Protein AF-A0A151MB07-F1 (afdb_monomer)

Mean predicted aligned error: 8.77 Å

InterPro domains:
  IPR028730 Zinc finger FYVE domain-containing protein 26 [PTHR46591] (1-178)

Organism: Alligator mississippiensis (NCBI:txid8496)

Structure (mmCIF, N/CA/C/O backbone):
data_AF-A0A151MB07-F1
#
_entry.id   AF-A0A151MB07-F1
#
loop_
_atom_site.group_PDB
_atom_site.id
_atom_site.type_symbol
_atom_site.label_atom_id
_atom_site.label_alt_id
_atom_site.label_comp_id
_atom_site.label_asym_id
_atom_site.label_entity_id
_atom_site.label_seq_id
_atom_site.pdbx_PDB_ins_code
_atom_site.Cartn_x
_atom_site.Cartn_y
_atom_site.Cartn_z
_atom_site.occupancy
_atom_site.B_iso_or_equiv
_atom_site.auth_seq_id
_atom_site.auth_comp_id
_atom_site.auth_asym_id
_atom_site.auth_atom_id
_atom_site.pdbx_PDB_model_num
ATOM 1 N N . MET A 1 1 ? 16.381 3.567 -38.865 1.00 54.47 1 MET A N 1
ATOM 2 C CA . MET A 1 1 ? 17.793 3.162 -38.697 1.00 54.47 1 MET A CA 1
ATOM 3 C C . MET A 1 1 ? 18.210 3.570 -37.292 1.00 54.47 1 MET A C 1
ATOM 5 O O . MET A 1 1 ? 18.410 4.758 -37.073 1.00 54.47 1 MET A O 1
ATOM 9 N N . HIS A 1 2 ? 18.247 2.641 -36.332 1.00 56.00 2 HIS A N 1
ATOM 10 C CA . HIS A 1 2 ? 18.874 2.920 -35.035 1.00 56.00 2 HIS A CA 1
ATOM 11 C C . HIS A 1 2 ? 20.397 2.848 -35.213 1.00 56.00 2 HIS A C 1
ATOM 13 O O . HIS A 1 2 ? 20.863 1.975 -35.948 1.00 56.00 2 HIS A O 1
ATOM 19 N N . PRO A 1 3 ? 21.181 3.766 -34.622 1.00 60.84 3 PRO A N 1
ATOM 20 C CA . PRO A 1 3 ? 22.631 3.663 -34.674 1.00 60.84 3 PRO A CA 1
ATOM 21 C C . PRO A 1 3 ? 23.055 2.360 -33.987 1.00 60.84 3 PRO A C 1
ATOM 23 O O . PRO A 1 3 ? 22.650 2.086 -32.856 1.00 60.84 3 PRO A O 1
ATOM 26 N N . PHE A 1 4 ? 23.842 1.557 -34.703 1.00 63.41 4 PHE A N 1
ATOM 27 C CA . PHE A 1 4 ? 24.430 0.312 -34.211 1.00 63.41 4 PHE A CA 1
ATOM 28 C C . PHE A 1 4 ? 25.104 0.575 -32.850 1.00 63.41 4 PHE A C 1
ATOM 30 O O . PHE A 1 4 ? 25.866 1.535 -32.724 1.00 63.41 4 PHE A O 1
ATOM 37 N N . GLY A 1 5 ? 24.784 -0.220 -31.824 1.00 64.00 5 GLY A N 1
ATOM 38 C CA . GLY A 1 5 ? 25.295 -0.030 -30.455 1.00 64.00 5 GLY A CA 1
ATOM 39 C C . GLY A 1 5 ? 24.409 0.783 -29.495 1.00 64.00 5 GLY A C 1
ATOM 40 O O . GLY A 1 5 ? 24.820 1.009 -28.362 1.00 64.00 5 GLY A O 1
ATOM 41 N N . LYS A 1 6 ? 23.198 1.203 -29.900 1.00 65.69 6 LYS A N 1
ATOM 42 C CA . LYS A 1 6 ? 22.152 1.755 -28.999 1.00 65.69 6 LYS A CA 1
ATOM 43 C C . LYS A 1 6 ? 20.931 0.839 -28.835 1.00 65.69 6 LYS A C 1
ATOM 45 O O 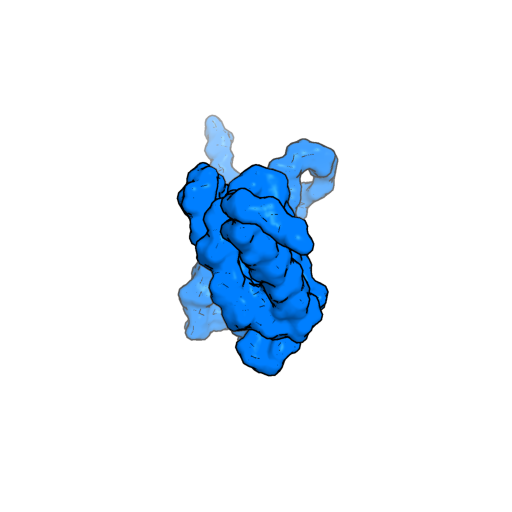. LYS A 1 6 ? 19.842 1.286 -28.478 1.00 65.69 6 LYS A O 1
ATOM 50 N N . GLU A 1 7 ? 21.087 -0.438 -29.158 1.00 76.44 7 GLU A N 1
ATOM 51 C CA . GLU A 1 7 ? 19.993 -1.414 -29.147 1.00 76.44 7 GLU A CA 1
ATOM 52 C C . GLU A 1 7 ? 19.480 -1.664 -27.726 1.00 76.44 7 GLU A C 1
ATOM 54 O O . GLU A 1 7 ? 18.269 -1.710 -27.519 1.00 76.44 7 GLU A O 1
ATOM 59 N N . ASP A 1 8 ? 20.379 -1.703 -26.741 1.00 74.31 8 ASP A N 1
ATOM 60 C CA . ASP A 1 8 ? 20.024 -1.896 -25.332 1.00 74.31 8 ASP A CA 1
ATOM 61 C C . ASP A 1 8 ? 19.200 -0.721 -24.791 1.00 74.31 8 ASP A C 1
ATOM 63 O O . ASP A 1 8 ? 18.155 -0.919 -24.173 1.00 74.31 8 ASP A O 1
ATOM 67 N N . THR A 1 9 ? 19.604 0.518 -25.093 1.00 78.94 9 THR A N 1
ATOM 68 C CA . THR A 1 9 ? 18.858 1.715 -24.672 1.00 78.94 9 THR A CA 1
ATOM 69 C C . THR A 1 9 ? 17.493 1.793 -25.348 1.00 78.94 9 THR A C 1
ATOM 71 O O . THR A 1 9 ? 16.497 2.057 -24.684 1.00 78.94 9 THR A O 1
ATOM 74 N N . ALA A 1 10 ? 17.419 1.488 -26.649 1.00 82.25 10 ALA A N 1
ATOM 75 C CA . ALA A 1 10 ? 16.146 1.451 -27.365 1.00 82.25 10 ALA A CA 1
ATOM 76 C C . ALA A 1 10 ? 15.227 0.340 -26.826 1.00 82.25 10 ALA A C 1
ATOM 78 O O . ALA A 1 10 ? 14.013 0.522 -26.749 1.00 82.25 10 ALA A O 1
ATOM 79 N N . SER A 1 11 ? 15.790 -0.801 -26.426 1.00 87.56 11 SER A N 1
ATOM 80 C CA . SER A 1 11 ? 15.037 -1.909 -25.831 1.00 87.56 11 SER A CA 1
ATOM 81 C C . SER A 1 11 ? 14.474 -1.539 -24.458 1.00 87.56 11 SER A C 1
ATOM 83 O O . SER A 1 11 ? 13.310 -1.829 -24.183 1.00 87.56 11 SER A O 1
ATOM 85 N N . LEU A 1 12 ? 15.256 -0.846 -23.622 1.00 90.44 12 LEU A N 1
ATOM 86 C CA . LEU A 1 12 ? 14.805 -0.347 -22.318 1.00 90.44 12 LEU A CA 1
ATOM 87 C C . LEU A 1 12 ? 13.714 0.724 -22.449 1.00 90.44 12 LEU A C 1
ATOM 89 O O . LEU A 1 12 ? 12.725 0.662 -21.723 1.00 90.44 12 LEU A O 1
ATOM 93 N N . GLU A 1 13 ? 13.821 1.637 -23.418 1.00 90.81 13 GLU A N 1
ATOM 94 C CA . GLU A 1 13 ? 12.766 2.618 -23.720 1.00 90.81 13 GLU A CA 1
ATOM 95 C C . GLU A 1 13 ? 11.443 1.938 -24.115 1.00 90.81 13 GLU A C 1
ATOM 97 O O . GLU A 1 13 ? 10.374 2.297 -23.612 1.00 90.81 13 GLU A O 1
ATOM 102 N N . HIS A 1 14 ? 11.497 0.916 -24.978 1.00 92.12 14 HIS A N 1
ATOM 103 C CA . HIS A 1 14 ? 10.309 0.139 -25.346 1.00 92.12 14 HIS A CA 1
ATOM 104 C C . HIS A 1 14 ? 9.737 -0.625 -24.150 1.00 92.12 14 HIS A C 1
ATOM 106 O O . HIS A 1 14 ? 8.518 -0.638 -23.956 1.00 92.12 14 HIS A O 1
ATOM 112 N N . LEU A 1 15 ? 10.600 -1.235 -23.332 1.00 95.56 15 LEU A N 1
ATOM 113 C CA . LEU A 1 15 ? 10.188 -1.929 -22.118 1.00 95.56 15 LEU A CA 1
ATOM 114 C C . LEU A 1 15 ? 9.520 -0.971 -21.128 1.00 95.56 15 LEU A C 1
ATOM 116 O O . LEU A 1 15 ? 8.522 -1.330 -20.511 1.00 95.56 15 LEU A O 1
ATOM 120 N N . PHE A 1 16 ? 10.023 0.255 -21.002 1.00 95.44 16 PHE A N 1
ATOM 121 C CA . PHE A 1 16 ? 9.421 1.277 -20.155 1.00 95.44 16 PHE A CA 1
ATOM 122 C C . PHE A 1 16 ? 8.043 1.700 -20.664 1.00 95.44 16 PHE A C 1
ATOM 124 O O . PHE A 1 16 ? 7.091 1.786 -19.883 1.00 95.44 16 PHE A O 1
ATOM 131 N N . GLY A 1 17 ? 7.904 1.898 -21.977 1.00 95.81 17 GLY A N 1
ATOM 132 C CA . GLY A 1 17 ? 6.606 2.141 -22.605 1.00 95.81 17 GLY A CA 1
ATOM 133 C C . GLY A 1 17 ? 5.615 1.007 -22.325 1.00 95.81 17 GLY A C 1
ATOM 134 O O . GLY A 1 17 ? 4.479 1.260 -21.919 1.00 95.81 17 GLY A O 1
ATOM 135 N N . PHE A 1 18 ? 6.064 -0.244 -22.455 1.00 97.00 18 PHE A N 1
ATOM 136 C CA . PHE A 1 18 ? 5.265 -1.428 -22.141 1.00 97.00 18 PHE A CA 1
ATOM 137 C C . PHE A 1 18 ? 4.904 -1.522 -20.650 1.00 97.00 18 PHE A C 1
ATOM 139 O O . PHE A 1 18 ? 3.758 -1.812 -20.314 1.00 97.00 18 PHE A O 1
ATOM 146 N N . PHE A 1 19 ? 5.836 -1.207 -19.751 1.00 97.06 19 PHE A N 1
ATOM 147 C CA . PHE A 1 19 ? 5.587 -1.124 -18.312 1.00 97.06 19 PHE A CA 1
ATOM 148 C C . PHE A 1 19 ? 4.486 -0.105 -17.990 1.00 97.06 19 PHE A C 1
ATOM 150 O O . PHE A 1 19 ? 3.529 -0.432 -17.288 1.00 97.06 19 PHE A O 1
ATOM 157 N N . CYS A 1 20 ? 4.563 1.100 -18.561 1.00 96.00 20 CYS A N 1
ATOM 158 C CA . CYS A 1 20 ? 3.553 2.142 -18.367 1.00 96.00 20 CYS A CA 1
ATOM 159 C C . CYS A 1 20 ? 2.178 1.725 -18.912 1.00 96.00 20 CYS A C 1
ATOM 161 O O . CYS A 1 20 ? 1.147 2.024 -18.308 1.00 96.00 20 CYS A O 1
ATOM 163 N N . GLU A 1 21 ? 2.153 1.029 -20.050 1.00 96.75 21 GLU A N 1
ATOM 164 C CA . GLU A 1 21 ? 0.941 0.444 -20.628 1.00 96.75 21 GLU A CA 1
ATOM 165 C C . GLU A 1 21 ? 0.312 -0.583 -19.673 1.00 96.75 21 GLU A C 1
ATOM 167 O O . GLU A 1 21 ? -0.885 -0.494 -19.390 1.00 96.75 21 GLU A O 1
ATOM 172 N N . CYS A 1 22 ? 1.118 -1.499 -19.124 1.00 95.38 22 CYS A N 1
ATOM 173 C CA . CYS A 1 22 ? 0.670 -2.507 -18.160 1.00 95.38 22 CYS A CA 1
ATOM 174 C C . CYS A 1 22 ? 0.102 -1.857 -16.893 1.00 95.38 22 CYS A C 1
ATOM 176 O O . CYS A 1 22 ? -1.003 -2.194 -16.471 1.00 95.38 22 CYS A O 1
ATOM 178 N N . VAL A 1 23 ? 0.801 -0.864 -16.330 1.00 94.06 23 VAL A N 1
ATOM 179 C CA . VAL A 1 23 ? 0.333 -0.097 -15.162 1.00 94.06 23 VAL A CA 1
ATOM 180 C C . VAL A 1 23 ? -1.011 0.580 -15.444 1.00 94.06 23 VAL A C 1
ATOM 182 O O . VAL A 1 23 ? -1.935 0.498 -14.637 1.00 94.06 23 VAL A O 1
ATOM 185 N N . ARG A 1 24 ? -1.167 1.209 -16.616 1.00 92.44 24 ARG A N 1
ATOM 186 C CA . ARG A 1 24 ? -2.415 1.888 -17.005 1.00 92.44 24 ARG A CA 1
ATOM 187 C C . ARG A 1 24 ? -3.581 0.916 -17.188 1.00 92.44 24 ARG A C 1
ATOM 189 O O . ARG A 1 24 ? -4.731 1.272 -16.919 1.00 92.44 24 ARG A O 1
ATOM 196 N N . ARG A 1 25 ? -3.304 -0.292 -17.681 1.00 92.38 25 ARG A N 1
ATOM 197 C CA . ARG A 1 25 ? -4.303 -1.351 -17.890 1.00 92.38 25 ARG A CA 1
ATOM 198 C C . ARG A 1 25 ? -4.650 -2.097 -16.602 1.00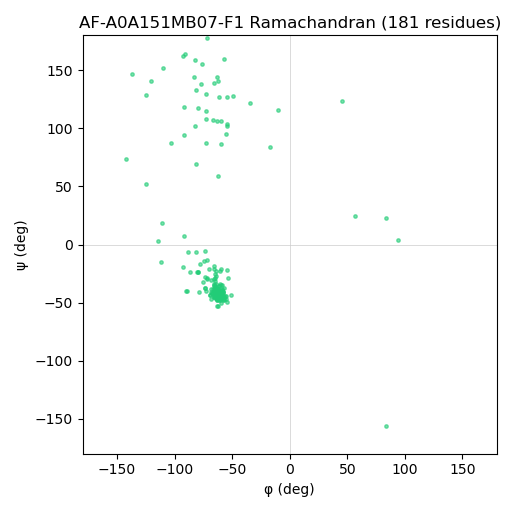 92.38 25 ARG A C 1
ATOM 200 O O . ARG A 1 25 ? -5.771 -2.587 -16.494 1.00 92.38 25 ARG A O 1
ATOM 207 N N . GLY A 1 26 ? -3.753 -2.084 -15.619 1.00 91.88 26 GLY A N 1
ATOM 208 C CA . GLY A 1 26 ? -3.855 -2.883 -14.401 1.00 91.88 26 GLY A CA 1
ATOM 209 C C . GLY A 1 26 ? -3.329 -4.310 -14.574 1.00 91.88 26 GLY A C 1
ATOM 210 O O . GLY A 1 26 ? -3.723 -5.200 -13.825 1.00 91.88 26 GLY A O 1
ATOM 211 N N . ASP A 1 27 ? -2.450 -4.531 -15.555 1.00 93.38 27 ASP A N 1
ATOM 212 C CA . ASP A 1 27 ? -1.777 -5.809 -15.799 1.00 93.38 27 ASP A CA 1
ATOM 213 C C . ASP A 1 27 ? -0.572 -5.934 -14.847 1.00 93.38 27 ASP A C 1
ATOM 215 O O . ASP A 1 27 ? 0.591 -5.801 -15.241 1.00 93.38 27 ASP A O 1
ATOM 219 N N . TRP A 1 28 ? -0.857 -6.100 -13.553 1.00 93.62 28 TRP A N 1
ATOM 220 C CA . TRP A 1 28 ? 0.124 -5.930 -12.477 1.00 93.62 28 TRP A CA 1
ATOM 221 C C . TRP A 1 28 ? 1.268 -6.947 -12.519 1.00 93.62 28 TRP A C 1
ATOM 223 O O . TRP A 1 28 ? 2.417 -6.574 -12.283 1.00 93.62 28 TRP A O 1
ATOM 233 N N . GLU A 1 29 ? 0.996 -8.201 -12.882 1.00 93.62 29 GLU A N 1
ATOM 234 C CA . GLU A 1 29 ? 2.028 -9.232 -13.015 1.00 93.62 29 GLU A CA 1
ATOM 235 C C . GLU A 1 29 ? 2.996 -8.923 -14.168 1.00 93.62 29 GLU A C 1
ATOM 237 O O . GLU A 1 29 ? 4.210 -9.089 -14.023 1.00 93.62 29 GLU A O 1
ATOM 242 N N . LEU A 1 30 ? 2.478 -8.420 -15.297 1.00 94.88 30 LEU A N 1
ATOM 243 C CA . LEU A 1 30 ? 3.297 -8.011 -16.442 1.00 94.88 30 LEU A CA 1
ATOM 244 C C . LEU A 1 30 ? 4.116 -6.762 -16.117 1.00 94.88 30 LEU A C 1
ATOM 246 O O . LEU A 1 30 ? 5.314 -6.725 -16.400 1.00 94.88 30 LEU A O 1
ATOM 250 N N . ALA A 1 31 ? 3.501 -5.772 -15.464 1.00 95.94 31 ALA A N 1
ATOM 251 C CA . ALA A 1 31 ? 4.205 -4.582 -15.001 1.00 95.94 31 ALA A CA 1
ATOM 252 C C . ALA A 1 31 ? 5.369 -4.963 -14.071 1.00 95.94 31 ALA A C 1
ATOM 254 O O . ALA A 1 31 ? 6.497 -4.513 -14.270 1.00 95.94 31 ALA A O 1
ATOM 255 N N . GLN A 1 32 ? 5.132 -5.850 -13.100 1.00 95.25 32 GLN A N 1
ATOM 256 C CA . GLN A 1 32 ? 6.165 -6.305 -12.170 1.00 95.25 32 GLN A CA 1
ATOM 257 C C . GLN A 1 32 ? 7.309 -7.044 -12.885 1.00 95.25 32 GLN A C 1
ATOM 259 O O . GLN A 1 32 ? 8.472 -6.855 -12.526 1.00 95.25 32 GLN A O 1
ATOM 264 N N . ALA A 1 33 ? 7.009 -7.852 -13.907 1.00 95.88 33 ALA A N 1
ATOM 265 C CA . ALA A 1 33 ? 8.019 -8.586 -14.674 1.00 95.88 33 ALA A CA 1
ATOM 266 C C . ALA A 1 33 ? 8.991 -7.669 -15.443 1.00 95.88 33 ALA A C 1
ATOM 268 O O . ALA A 1 33 ? 10.117 -8.077 -15.730 1.00 95.88 33 ALA A O 1
ATOM 269 N N . CYS A 1 34 ? 8.589 -6.429 -15.738 1.00 95.25 34 CYS A N 1
ATOM 270 C CA . CYS A 1 34 ? 9.437 -5.449 -16.418 1.00 95.25 34 CYS A CA 1
ATOM 271 C C . CYS A 1 34 ? 10.510 -4.852 -15.491 1.00 95.25 34 CYS A C 1
ATOM 273 O O . CYS A 1 34 ? 11.612 -4.530 -15.938 1.00 95.25 34 CYS A O 1
ATOM 275 N N . VAL A 1 35 ? 10.210 -4.717 -14.194 1.00 94.38 35 VAL A N 1
ATOM 276 C CA . VAL A 1 35 ? 11.027 -3.951 -13.235 1.00 94.38 35 VAL A CA 1
ATOM 277 C C . VAL A 1 35 ? 12.485 -4.430 -13.130 1.00 94.38 35 VAL A C 1
ATOM 279 O O . VAL A 1 35 ? 13.371 -3.577 -13.148 1.00 94.38 35 VAL A O 1
ATOM 282 N N . PRO A 1 36 ? 12.801 -5.743 -13.070 1.00 91.62 36 PRO A N 1
ATOM 283 C CA . PRO A 1 36 ? 14.192 -6.195 -12.972 1.00 91.62 36 PRO A CA 1
ATOM 284 C C . PRO A 1 36 ? 15.069 -5.773 -14.157 1.00 91.62 36 PRO A C 1
ATOM 286 O O . PRO A 1 36 ? 16.254 -5.508 -13.978 1.00 91.62 36 PRO A O 1
ATOM 289 N N . GLN A 1 37 ? 14.497 -5.713 -15.363 1.00 90.88 37 GLN A N 1
ATOM 290 C CA . GLN A 1 37 ? 15.212 -5.276 -16.563 1.00 90.88 37 GLN A CA 1
ATOM 291 C C . GLN A 1 37 ? 15.320 -3.749 -16.615 1.00 90.88 37 GLN A C 1
ATOM 293 O O . GLN A 1 37 ? 16.396 -3.230 -16.894 1.00 90.88 37 GLN A O 1
ATOM 298 N N . LEU A 1 38 ? 14.255 -3.027 -16.243 1.00 92.50 38 LEU A N 1
ATOM 299 C CA . LEU A 1 38 ? 14.277 -1.562 -16.138 1.00 92.50 38 LEU A CA 1
ATOM 300 C C . LEU A 1 38 ? 15.295 -1.045 -15.119 1.00 92.50 38 LEU A C 1
ATOM 302 O O . LEU A 1 38 ? 15.763 0.079 -15.244 1.00 92.50 38 LEU A O 1
ATOM 306 N N . HIS A 1 39 ? 15.687 -1.865 -14.146 1.00 87.19 39 HIS A N 1
ATOM 307 C CA . HIS A 1 39 ? 16.723 -1.502 -13.186 1.00 87.19 39 HIS A CA 1
ATOM 308 C C . HIS A 1 39 ? 18.118 -1.334 -13.814 1.00 87.19 39 HIS A C 1
ATOM 310 O O . HIS A 1 39 ? 18.989 -0.685 -13.245 1.00 87.19 39 HIS A O 1
ATOM 316 N N . GLN A 1 40 ? 18.353 -1.922 -14.990 1.00 86.38 40 GLN A N 1
ATOM 317 C CA . GLN A 1 40 ? 19.612 -1.752 -15.723 1.00 86.38 40 GLN A CA 1
ATOM 318 C C . GLN A 1 40 ? 19.711 -0.370 -16.377 1.00 86.38 40 GLN A C 1
ATOM 320 O O . GLN A 1 40 ? 20.790 0.033 -16.816 1.00 86.38 40 GLN A O 1
ATOM 325 N N . TRP A 1 41 ? 18.591 0.349 -16.451 1.00 86.12 41 TRP A N 1
ATOM 326 C CA . TRP A 1 41 ? 18.531 1.686 -17.006 1.00 86.12 41 TRP A CA 1
ATOM 327 C C . TRP A 1 41 ? 19.196 2.670 -16.040 1.00 86.12 41 TRP A C 1
ATOM 329 O O . TRP A 1 41 ? 18.918 2.661 -14.845 1.00 86.12 41 TRP A O 1
ATOM 339 N N . GLN A 1 42 ? 20.120 3.488 -16.542 1.00 76.88 42 GLN A N 1
ATOM 340 C CA . GLN A 1 42 ? 20.895 4.433 -15.734 1.00 76.88 42 GLN A CA 1
ATOM 341 C C . GLN A 1 42 ? 20.487 5.875 -16.041 1.00 76.88 42 GLN A C 1
ATOM 343 O O . GLN A 1 42 ? 20.104 6.186 -17.167 1.00 76.88 42 GLN A O 1
ATOM 348 N N . GLY A 1 43 ? 20.645 6.762 -15.055 1.00 75.94 43 GLY A N 1
ATOM 349 C CA . GLY A 1 43 ? 20.359 8.195 -15.186 1.00 75.94 43 GLY A CA 1
ATOM 350 C C . GLY A 1 43 ? 18.883 8.545 -14.978 1.00 75.94 43 GLY A C 1
ATOM 351 O O . GLY A 1 43 ? 18.154 7.795 -14.329 1.00 75.94 43 GLY A O 1
ATOM 352 N N . ASP A 1 44 ? 18.459 9.678 -15.539 1.00 75.75 44 ASP A N 1
ATOM 353 C CA . ASP A 1 44 ? 17.135 10.298 -15.343 1.00 75.75 44 ASP A CA 1
ATOM 354 C C . ASP A 1 44 ? 15.955 9.351 -15.625 1.00 75.75 44 ASP A C 1
ATOM 356 O O . ASP A 1 44 ? 14.884 9.461 -15.031 1.00 75.75 44 ASP A O 1
ATOM 360 N N . ASP A 1 45 ? 16.129 8.376 -16.516 1.00 79.38 45 ASP A N 1
ATOM 361 C CA . ASP A 1 45 ? 15.072 7.422 -16.846 1.00 79.38 45 ASP A CA 1
ATOM 362 C C . ASP A 1 45 ? 14.821 6.384 -15.737 1.00 79.38 45 ASP A C 1
ATOM 364 O O . ASP A 1 45 ? 13.687 5.936 -15.548 1.00 79.38 45 ASP A O 1
ATOM 368 N N . SER A 1 46 ? 15.843 6.062 -14.934 1.00 85.38 46 SER A N 1
ATOM 369 C CA . SER A 1 46 ? 15.681 5.258 -13.716 1.00 85.38 46 SER A CA 1
ATOM 370 C C . SER A 1 46 ? 14.841 5.995 -12.672 1.00 85.38 46 SER A C 1
ATOM 372 O O . SER A 1 46 ? 14.098 5.362 -11.919 1.00 85.38 46 SER A O 1
ATOM 374 N N . GLU A 1 47 ? 14.954 7.322 -12.606 1.00 89.12 47 GLU A N 1
ATOM 375 C CA . GLU A 1 47 ? 14.190 8.135 -11.656 1.00 89.12 47 GLU A CA 1
ATOM 376 C C . GLU A 1 47 ? 12.702 8.126 -12.006 1.00 89.12 47 GLU A C 1
ATOM 378 O O . GLU A 1 47 ? 11.874 7.952 -11.120 1.00 89.12 47 GLU A O 1
ATOM 383 N N . LYS A 1 48 ? 12.349 8.156 -13.297 1.00 92.12 48 LYS A N 1
ATOM 384 C CA . LYS A 1 48 ? 10.950 8.034 -13.748 1.00 92.12 48 LYS A CA 1
ATOM 385 C C . LYS A 1 48 ? 10.302 6.722 -13.306 1.00 92.12 48 LYS A C 1
ATOM 387 O O . LYS A 1 48 ? 9.132 6.701 -12.927 1.00 92.12 48 LYS A O 1
ATOM 392 N N . VAL A 1 49 ? 11.040 5.610 -13.361 1.00 93.94 49 VAL A N 1
ATOM 393 C CA . VAL A 1 49 ? 10.535 4.315 -12.875 1.00 93.94 49 VAL A CA 1
ATOM 394 C C . VAL A 1 49 ? 10.334 4.369 -11.361 1.00 93.94 49 VAL A C 1
ATOM 396 O O . VAL A 1 49 ? 9.282 3.957 -10.877 1.00 93.94 49 VAL A O 1
ATOM 399 N N . GLU A 1 50 ? 11.299 4.920 -10.622 1.00 94.25 50 GLU A N 1
ATOM 400 C CA . GLU A 1 50 ? 1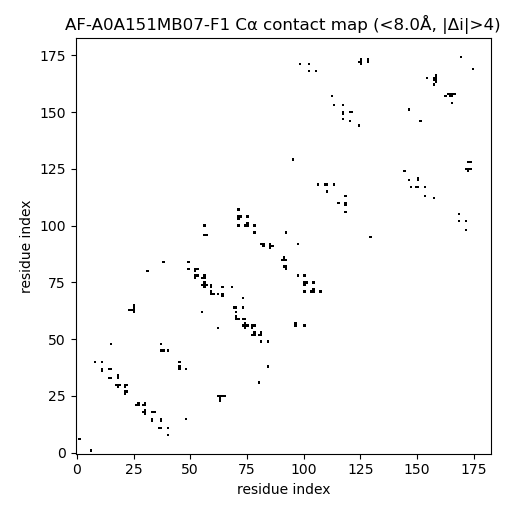1.209 5.117 -9.170 1.00 94.25 50 GLU A CA 1
ATOM 401 C C . GLU A 1 50 ? 9.993 5.981 -8.784 1.00 94.25 50 GLU A C 1
ATOM 403 O O . GLU A 1 50 ? 9.228 5.598 -7.898 1.00 94.25 50 GLU A O 1
ATOM 408 N N . GLU A 1 51 ? 9.745 7.085 -9.491 1.00 94.44 51 GLU A N 1
ATOM 409 C CA . GLU A 1 51 ? 8.583 7.963 -9.296 1.00 94.44 51 GLU A CA 1
ATOM 410 C C . GLU A 1 51 ? 7.256 7.231 -9.511 1.00 94.44 51 GLU A C 1
ATOM 412 O O . GLU A 1 51 ? 6.335 7.365 -8.701 1.00 94.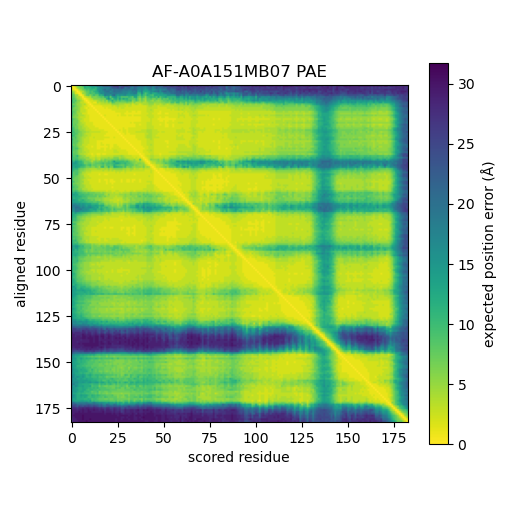44 51 GLU A O 1
ATOM 417 N N . ILE A 1 52 ? 7.158 6.414 -10.565 1.00 95.56 52 ILE A N 1
ATOM 418 C CA . ILE A 1 52 ? 5.969 5.590 -10.808 1.00 95.56 52 ILE A CA 1
ATOM 419 C C . ILE A 1 52 ? 5.781 4.592 -9.663 1.00 95.56 52 ILE A C 1
ATOM 421 O O . ILE A 1 52 ? 4.675 4.477 -9.141 1.00 95.56 52 ILE A O 1
ATOM 425 N N . LEU A 1 53 ? 6.842 3.901 -9.230 1.00 95.69 53 LEU A N 1
ATOM 426 C CA . LEU A 1 53 ? 6.769 2.969 -8.099 1.00 95.69 53 LEU A CA 1
ATOM 427 C C . LEU A 1 53 ? 6.287 3.669 -6.820 1.00 95.69 53 LEU A C 1
ATOM 429 O O . LEU A 1 53 ? 5.453 3.117 -6.105 1.00 95.69 53 LEU A O 1
ATOM 433 N N . HIS A 1 54 ? 6.748 4.893 -6.558 1.00 95.94 54 HIS A N 1
ATOM 434 C CA . HIS A 1 54 ? 6.249 5.709 -5.452 1.00 95.94 54 HIS A CA 1
ATOM 435 C C . HIS A 1 54 ? 4.766 6.065 -5.609 1.00 95.94 54 HIS A C 1
ATOM 437 O O . HIS A 1 54 ? 4.000 5.887 -4.662 1.00 95.94 54 HIS A O 1
ATOM 443 N N . ALA A 1 55 ? 4.341 6.517 -6.791 1.00 95.31 55 ALA A N 1
ATOM 444 C CA . ALA A 1 55 ? 2.951 6.886 -7.062 1.00 95.31 55 ALA A CA 1
ATOM 445 C C . ALA A 1 55 ? 1.977 5.705 -6.887 1.00 95.31 55 ALA A C 1
ATOM 447 O O . ALA A 1 55 ? 0.866 5.881 -6.385 1.00 95.31 55 ALA A O 1
ATOM 448 N N . LEU A 1 56 ? 2.406 4.489 -7.242 1.00 95.19 56 LEU A N 1
ATOM 449 C CA . LEU A 1 56 ? 1.625 3.264 -7.036 1.00 95.19 56 LEU A CA 1
ATOM 450 C C . LEU A 1 56 ? 1.379 2.960 -5.548 1.00 95.19 56 LEU A C 1
ATOM 452 O O . LEU A 1 56 ? 0.380 2.328 -5.212 1.00 95.19 56 LEU A O 1
ATOM 456 N N . ILE A 1 57 ? 2.263 3.412 -4.656 1.00 96.06 57 ILE A N 1
ATOM 457 C CA . ILE A 1 57 ? 2.141 3.196 -3.208 1.00 96.06 57 ILE A CA 1
ATOM 458 C C . ILE A 1 57 ? 1.346 4.329 -2.552 1.00 96.06 57 ILE A C 1
ATOM 460 O O . ILE A 1 57 ? 0.532 4.066 -1.674 1.00 96.06 57 ILE A O 1
ATOM 464 N N . THR A 1 58 ? 1.555 5.582 -2.970 1.00 93.38 58 THR A N 1
ATOM 465 C CA . THR A 1 58 ? 0.920 6.757 -2.344 1.00 93.38 58 THR A CA 1
ATOM 466 C C . THR A 1 58 ? -0.521 6.987 -2.796 1.00 93.38 58 THR A C 1
ATOM 468 O O . THR A 1 58 ? -1.290 7.627 -2.084 1.00 93.38 58 THR A O 1
ATOM 471 N N . CYS A 1 59 ? -0.911 6.485 -3.971 1.00 88.81 59 CYS A N 1
ATOM 472 C CA . CYS A 1 59 ? -2.241 6.698 -4.547 1.00 88.81 59 CYS A CA 1
ATOM 473 C C . CYS A 1 59 ? -2.972 5.385 -4.898 1.00 88.81 59 CYS A C 1
ATOM 475 O O . CYS A 1 59 ? -3.483 5.250 -6.015 1.00 88.81 59 CYS A O 1
ATOM 477 N N . PRO A 1 60 ? -3.096 4.410 -3.976 1.00 86.44 60 PRO A N 1
ATOM 478 C CA . PRO A 1 60 ? -3.611 3.085 -4.313 1.00 86.44 60 PRO A CA 1
ATOM 479 C C . PRO A 1 60 ? -5.082 3.092 -4.739 1.00 86.44 60 PRO A C 1
ATOM 481 O O . PRO A 1 60 ? -5.496 2.291 -5.574 1.00 86.44 60 PRO A O 1
ATOM 484 N N . SER A 1 61 ? -5.877 4.031 -4.221 1.00 84.81 61 SER A N 1
ATOM 485 C CA . SER A 1 61 ? -7.291 4.202 -4.581 1.00 84.81 61 SER A CA 1
ATOM 486 C C . SER A 1 61 ? -7.512 4.627 -6.036 1.00 84.81 61 SER A C 1
ATOM 488 O O . SER A 1 61 ? -8.613 4.465 -6.556 1.00 84.81 61 SER A O 1
ATOM 490 N N . GLN A 1 62 ? -6.480 5.148 -6.706 1.00 86.38 62 GLN A N 1
ATOM 491 C CA . GLN A 1 62 ? -6.537 5.545 -8.115 1.00 86.38 62 GLN A CA 1
ATOM 492 C C . GLN A 1 62 ? -6.194 4.385 -9.063 1.00 86.38 62 GLN A C 1
ATOM 494 O O . GLN A 1 62 ? -6.316 4.520 -10.283 1.00 86.38 62 GLN A O 1
ATOM 499 N N . LEU A 1 63 ? -5.765 3.239 -8.525 1.00 86.38 63 LEU A N 1
ATOM 500 C CA . LEU A 1 63 ? -5.318 2.096 -9.312 1.00 86.38 63 LEU A CA 1
ATOM 501 C C . LEU A 1 63 ? -6.488 1.231 -9.775 1.00 86.38 63 LEU A C 1
ATOM 503 O O . LEU A 1 63 ? -7.452 0.981 -9.048 1.00 86.38 63 LEU A O 1
ATOM 507 N N . ARG A 1 64 ? -6.361 0.689 -10.990 1.00 86.25 64 ARG A N 1
ATOM 508 C CA . ARG A 1 64 ? -7.297 -0.303 -11.530 1.00 86.25 64 ARG A CA 1
ATOM 509 C C . ARG A 1 64 ? -7.100 -1.649 -10.843 1.00 86.25 64 ARG A C 1
ATOM 511 O O . ARG A 1 64 ? -6.355 -2.513 -11.298 1.00 86.25 64 ARG A O 1
ATOM 518 N N . CYS A 1 65 ? -7.782 -1.821 -9.725 1.00 81.06 65 CYS A N 1
ATOM 519 C CA . CYS A 1 65 ? -7.750 -3.057 -8.967 1.00 81.06 65 CYS A CA 1
ATOM 520 C C . CYS A 1 65 ? -8.686 -4.091 -9.611 1.00 81.06 65 CYS A C 1
ATOM 522 O O . CYS A 1 65 ? -9.892 -3.873 -9.734 1.00 81.06 65 CYS A O 1
ATOM 524 N N . GLY A 1 66 ? -8.120 -5.211 -10.069 1.00 76.69 66 GLY A N 1
ATOM 525 C CA . GLY A 1 66 ? -8.901 -6.365 -10.510 1.00 76.69 66 GLY A CA 1
ATOM 526 C C . GLY A 1 66 ? -9.552 -7.089 -9.326 1.00 76.69 66 GLY A C 1
ATOM 527 O O . GLY A 1 66 ? -9.304 -6.770 -8.170 1.00 76.69 66 GLY A O 1
ATOM 528 N N . LYS A 1 67 ? -10.339 -8.138 -9.592 1.00 75.69 67 LYS A N 1
ATOM 529 C CA . LYS A 1 67 ? -11.027 -8.913 -8.534 1.00 75.69 67 LYS A CA 1
ATOM 530 C C . LYS A 1 67 ? -10.084 -9.557 -7.504 1.00 75.69 67 LYS A C 1
ATOM 532 O O . LYS A 1 67 ? -10.525 -9.896 -6.411 1.00 75.69 67 LYS A O 1
ATOM 537 N N . ASN A 1 68 ? -8.814 -9.746 -7.863 1.00 77.25 68 ASN A N 1
ATOM 538 C CA . ASN A 1 68 ? -7.835 -10.485 -7.063 1.00 77.25 68 ASN A CA 1
ATOM 539 C C . ASN A 1 68 ? -7.024 -9.592 -6.113 1.00 77.25 68 ASN A C 1
ATOM 541 O O . ASN A 1 68 ? -6.444 -10.096 -5.151 1.00 77.25 68 ASN A O 1
ATOM 545 N N . TYR A 1 69 ? -6.989 -8.282 -6.365 1.00 81.44 69 TYR A N 1
ATOM 546 C CA . TYR A 1 69 ? -6.164 -7.336 -5.622 1.00 81.44 69 TYR A CA 1
ATOM 547 C C . TYR A 1 69 ? -7.038 -6.225 -5.072 1.00 81.44 69 TYR A C 1
ATOM 549 O O . TYR A 1 69 ? -7.792 -5.602 -5.809 1.00 81.44 69 TYR A O 1
ATOM 557 N N . SER A 1 70 ? -6.923 -5.966 -3.778 1.00 89.88 70 SER A N 1
ATOM 558 C CA . SER A 1 70 ? -7.414 -4.722 -3.211 1.00 89.88 70 SER A CA 1
ATOM 559 C C . SER A 1 70 ? -6.376 -3.609 -3.410 1.00 89.88 70 SER A C 1
ATOM 561 O O . SER A 1 70 ? -5.186 -3.910 -3.581 1.00 89.88 70 SER A O 1
ATOM 563 N N . PRO A 1 71 ? -6.786 -2.329 -3.351 1.00 91.56 71 PRO A N 1
ATOM 564 C CA . PRO A 1 71 ? -5.865 -1.199 -3.421 1.00 91.56 71 PRO A CA 1
ATOM 565 C C . PRO A 1 71 ? -4.695 -1.312 -2.437 1.00 91.56 71 PRO A C 1
ATOM 567 O O . PRO A 1 71 ? -3.549 -1.101 -2.829 1.00 91.56 71 PRO A O 1
ATOM 570 N N . GLN A 1 72 ? -4.954 -1.712 -1.187 1.00 92.62 72 GLN A N 1
ATOM 571 C CA . GLN A 1 72 ? -3.911 -1.763 -0.157 1.00 92.62 72 GLN A CA 1
ATOM 572 C C . GLN A 1 72 ? -2.949 -2.932 -0.351 1.00 92.62 72 GLN A C 1
ATOM 574 O O . GLN A 1 72 ? -1.739 -2.776 -0.192 1.00 92.62 72 GLN A O 1
ATOM 579 N N . ARG A 1 73 ? -3.445 -4.094 -0.790 1.00 92.69 73 ARG A N 1
ATOM 580 C CA . ARG A 1 73 ? -2.572 -5.220 -1.162 1.00 92.69 73 ARG A CA 1
ATOM 581 C C . ARG A 1 73 ? -1.675 -4.878 -2.339 1.00 92.69 73 ARG A C 1
ATOM 583 O O . ARG A 1 73 ? -0.525 -5.310 -2.374 1.00 92.69 73 ARG A O 1
ATOM 590 N N . LEU A 1 74 ? -2.196 -4.117 -3.297 1.00 94.00 74 LEU A N 1
ATOM 591 C CA . LEU A 1 74 ? -1.423 -3.666 -4.442 1.00 94.00 74 LEU A CA 1
ATOM 592 C C . LEU A 1 74 ? -0.361 -2.639 -4.023 1.00 94.00 74 LEU A C 1
ATOM 594 O O . LEU A 1 74 ? 0.795 -2.789 -4.413 1.00 94.00 74 LEU A O 1
ATOM 598 N N . ALA A 1 75 ? -0.711 -1.674 -3.165 1.00 95.38 75 ALA A N 1
ATOM 599 C CA . ALA A 1 75 ? 0.243 -0.735 -2.565 1.00 95.38 75 ALA A CA 1
ATOM 600 C C . ALA A 1 75 ? 1.381 -1.475 -1.851 1.00 95.38 75 ALA A C 1
ATOM 602 O O . ALA A 1 75 ? 2.558 -1.195 -2.072 1.00 95.38 75 ALA A O 1
ATOM 603 N N . TRP A 1 76 ? 1.033 -2.482 -1.045 1.00 95.44 76 TRP A N 1
ATOM 604 C CA . TRP A 1 76 ? 1.995 -3.324 -0.343 1.00 95.44 76 TRP A CA 1
ATOM 605 C C . TRP A 1 76 ? 2.911 -4.093 -1.299 1.00 95.44 76 TRP A C 1
ATOM 607 O O . TRP A 1 76 ? 4.129 -4.106 -1.116 1.00 95.44 76 TRP A O 1
ATOM 617 N N . LEU A 1 77 ? 2.356 -4.703 -2.350 1.00 94.94 77 LEU A N 1
ATOM 618 C CA . LEU A 1 77 ? 3.148 -5.383 -3.374 1.00 94.94 77 LEU A CA 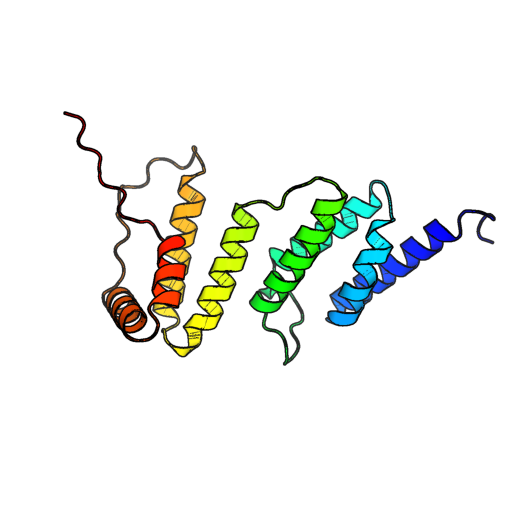1
ATOM 619 C C . LEU A 1 77 ? 4.160 -4.422 -4.016 1.00 94.94 77 LEU A C 1
ATOM 621 O O . LEU A 1 77 ? 5.348 -4.745 -4.094 1.00 94.94 77 LEU A O 1
ATOM 625 N N . TRP A 1 78 ? 3.722 -3.225 -4.407 1.00 96.44 78 TRP A N 1
ATOM 626 C CA . TRP A 1 78 ? 4.603 -2.217 -4.995 1.00 96.44 78 TRP A CA 1
ATOM 627 C C . TRP A 1 78 ? 5.620 -1.653 -4.002 1.00 96.44 78 TRP A C 1
ATOM 629 O O . TRP A 1 78 ? 6.755 -1.397 -4.397 1.00 96.44 78 TRP A O 1
ATOM 639 N N . LEU A 1 79 ? 5.297 -1.576 -2.709 1.00 96.88 79 LEU A N 1
ATOM 640 C CA . LEU A 1 79 ? 6.264 -1.251 -1.661 1.00 96.88 79 LEU A CA 1
ATOM 641 C C . LEU A 1 79 ? 7.390 -2.290 -1.591 1.00 96.88 79 LEU A C 1
ATOM 643 O O . LEU A 1 79 ? 8.559 -1.925 -1.474 1.00 96.88 79 LEU A O 1
ATOM 647 N N . LEU A 1 80 ? 7.073 -3.585 -1.698 1.00 95.62 80 LEU A N 1
ATOM 648 C CA . LEU A 1 80 ? 8.090 -4.643 -1.737 1.00 95.62 80 LEU A CA 1
ATOM 649 C C . LEU A 1 80 ? 8.965 -4.549 -2.994 1.00 95.62 80 LEU A C 1
ATOM 651 O O . LEU A 1 80 ? 10.175 -4.783 -2.922 1.00 95.62 80 LEU A O 1
ATOM 655 N N . VAL A 1 81 ? 8.369 -4.198 -4.135 1.00 96.00 81 VAL A N 1
ATOM 656 C CA . VAL A 1 81 ? 9.100 -3.953 -5.386 1.00 96.00 81 VAL A CA 1
ATOM 657 C C . VAL A 1 81 ? 10.024 -2.740 -5.242 1.00 96.00 81 VAL A C 1
ATOM 659 O O . VAL A 1 81 ? 11.208 -2.848 -5.558 1.00 96.00 81 VAL A O 1
ATOM 662 N N . LEU A 1 82 ? 9.536 -1.630 -4.681 1.00 95.62 82 LEU A N 1
ATOM 663 C CA . LEU A 1 82 ? 10.325 -0.427 -4.420 1.00 95.62 82 LEU A CA 1
ATOM 664 C C . LEU A 1 82 ? 11.477 -0.700 -3.442 1.00 95.62 82 LEU A C 1
ATOM 666 O O . LEU A 1 82 ? 12.602 -0.280 -3.692 1.00 95.62 82 LEU A O 1
ATOM 670 N N . LYS A 1 83 ? 11.252 -1.460 -2.361 1.00 94.56 83 LYS A N 1
ATOM 671 C CA . LYS A 1 83 ? 12.327 -1.864 -1.432 1.00 94.56 83 LYS A CA 1
ATOM 672 C C . LYS A 1 83 ? 13.467 -2.574 -2.168 1.00 94.56 83 LYS A C 1
ATOM 674 O O . LYS A 1 83 ? 14.636 -2.268 -1.931 1.00 94.56 83 LYS A O 1
ATOM 679 N N . LYS A 1 84 ? 13.141 -3.492 -3.085 1.00 92.81 84 LYS A N 1
ATOM 680 C CA . LYS A 1 84 ? 14.142 -4.180 -3.918 1.00 92.81 84 LYS A CA 1
ATOM 681 C C . LYS A 1 84 ? 14.838 -3.215 -4.877 1.00 92.81 84 LYS A C 1
ATOM 683 O O . LYS A 1 84 ? 16.062 -3.241 -4.955 1.00 92.81 84 LYS A O 1
ATOM 688 N N . TRP A 1 85 ? 14.075 -2.346 -5.540 1.00 92.69 85 TRP A N 1
ATOM 689 C CA . TRP A 1 85 ? 14.594 -1.313 -6.440 1.00 92.69 85 TRP A CA 1
ATOM 690 C C . TRP A 1 85 ? 15.633 -0.415 -5.751 1.00 92.69 85 TRP A C 1
ATOM 692 O O . TRP A 1 85 ? 16.743 -0.244 -6.253 1.00 92.69 85 TRP A O 1
ATOM 702 N N . LEU A 1 86 ? 15.308 0.092 -4.558 1.00 91.75 86 LEU A N 1
ATOM 703 C CA . LEU A 1 86 ? 16.182 0.981 -3.791 1.00 91.75 86 LEU A CA 1
ATOM 704 C C . LEU A 1 86 ? 17.399 0.266 -3.189 1.00 91.75 86 LEU A C 1
ATOM 706 O O . LEU A 1 86 ? 18.463 0.868 -3.065 1.00 91.75 86 LEU A O 1
ATOM 710 N N . THR A 1 87 ? 17.282 -1.026 -2.865 1.00 89.06 87 THR A N 1
ATOM 711 C CA . THR A 1 87 ? 18.415 -1.819 -2.354 1.00 89.06 87 THR A CA 1
ATOM 712 C C . THR A 1 87 ? 19.576 -1.821 -3.351 1.00 89.06 87 THR A C 1
ATOM 714 O O . THR A 1 87 ? 20.733 -1.658 -2.963 1.00 89.06 87 THR A O 1
ATOM 717 N N . CYS A 1 88 ? 19.278 -1.948 -4.643 1.00 79.25 88 CYS A N 1
ATOM 718 C CA . CYS A 1 88 ? 20.294 -1.950 -5.688 1.00 79.25 88 CYS A CA 1
ATOM 719 C C . CYS A 1 88 ? 20.923 -0.561 -5.916 1.00 79.25 88 CYS A C 1
ATOM 721 O O . CYS A 1 88 ? 22.108 -0.478 -6.238 1.00 79.25 88 CYS A O 1
ATOM 723 N N . SER A 1 89 ? 20.185 0.525 -5.655 1.00 80.31 89 SER A N 1
ATOM 724 C CA . SER A 1 89 ? 20.692 1.906 -5.702 1.00 80.31 89 SER A CA 1
ATOM 725 C C . SER A 1 89 ? 21.231 2.427 -4.359 1.00 80.31 89 SER A C 1
ATOM 727 O O . SER A 1 89 ? 21.592 3.599 -4.258 1.00 80.31 89 SER A O 1
ATOM 729 N N . LYS A 1 90 ? 21.331 1.567 -3.330 1.00 85.19 90 LYS A N 1
ATOM 730 C CA . LYS A 1 90 ? 21.754 1.908 -1.952 1.00 85.19 90 LYS A CA 1
ATOM 731 C C . LYS A 1 90 ? 20.906 3.010 -1.294 1.00 85.19 90 LYS A C 1
ATOM 733 O O . LYS A 1 90 ? 21.372 3.691 -0.380 1.00 85.19 90 LYS A O 1
ATOM 738 N N . LYS A 1 91 ? 19.665 3.176 -1.748 1.00 89.00 91 LYS A N 1
ATOM 739 C CA . LYS A 1 91 ? 18.658 4.058 -1.152 1.00 89.00 91 LYS A CA 1
ATOM 740 C C . LYS A 1 91 ? 17.803 3.267 -0.154 1.00 89.00 91 LYS A C 1
ATOM 742 O O . LYS A 1 91 ? 17.756 2.038 -0.185 1.00 89.00 91 LYS A O 1
ATOM 747 N N . ILE A 1 92 ? 17.106 3.973 0.733 1.00 89.94 92 ILE A N 1
ATOM 748 C CA . ILE A 1 92 ? 16.207 3.373 1.729 1.00 89.94 92 ILE A CA 1
ATOM 749 C C . ILE A 1 92 ? 14.803 3.933 1.509 1.00 89.94 92 ILE A C 1
ATOM 751 O O . ILE A 1 92 ? 14.641 5.117 1.221 1.00 89.94 92 ILE A O 1
ATOM 755 N N . VAL A 1 93 ? 13.786 3.080 1.642 1.00 91.50 93 VAL A N 1
ATOM 756 C CA . VAL A 1 93 ? 12.386 3.518 1.603 1.00 91.50 93 VAL A CA 1
ATOM 757 C C . VAL A 1 93 ? 12.094 4.405 2.812 1.00 91.50 93 VAL A C 1
ATOM 759 O O . VAL A 1 93 ? 12.505 4.096 3.930 1.00 91.50 93 VAL A O 1
ATOM 762 N N . SER A 1 94 ? 11.344 5.487 2.599 1.00 91.31 94 SER A N 1
ATOM 763 C CA . SER A 1 94 ? 10.865 6.336 3.691 1.00 91.31 94 SER A CA 1
ATOM 764 C C . SER A 1 94 ? 10.107 5.514 4.739 1.00 91.31 94 SER A C 1
ATOM 766 O O . SER A 1 94 ? 9.149 4.809 4.417 1.00 91.31 94 SER A O 1
ATOM 768 N N . VAL A 1 95 ? 10.511 5.645 6.005 1.00 89.19 95 VAL A N 1
ATOM 769 C CA . VAL A 1 95 ? 9.856 4.975 7.141 1.00 89.19 95 VAL A CA 1
ATOM 770 C C . VAL A 1 95 ? 8.384 5.379 7.244 1.00 89.19 95 VAL A C 1
ATOM 772 O O . VAL A 1 95 ? 7.553 4.542 7.579 1.00 89.19 95 VAL A O 1
ATOM 775 N N . VAL A 1 96 ? 8.057 6.631 6.903 1.00 89.69 96 VAL A N 1
ATOM 776 C CA . VAL A 1 96 ? 6.683 7.162 6.874 1.00 89.69 96 VAL A CA 1
ATOM 777 C C . VAL A 1 96 ? 5.846 6.402 5.845 1.00 89.69 96 VAL A C 1
ATOM 779 O O . VAL A 1 96 ? 4.828 5.815 6.197 1.00 89.69 96 VAL A O 1
ATOM 782 N N . LEU A 1 97 ? 6.335 6.317 4.601 1.00 91.12 97 LEU A N 1
ATOM 783 C CA . LEU A 1 97 ? 5.653 5.607 3.513 1.00 91.12 97 LEU A CA 1
ATOM 784 C C . LEU A 1 97 ? 5.442 4.126 3.853 1.00 91.12 97 LEU A C 1
ATOM 786 O O . LEU A 1 97 ? 4.373 3.569 3.608 1.00 91.12 97 LEU A O 1
ATOM 790 N N . GLN A 1 98 ? 6.464 3.491 4.434 1.00 93.38 98 GLN A N 1
ATOM 791 C CA . GLN A 1 98 ? 6.373 2.107 4.876 1.00 93.38 98 GLN A CA 1
ATOM 792 C C . GLN A 1 98 ? 5.320 1.932 5.980 1.00 93.38 98 GLN A C 1
ATOM 794 O O . GLN A 1 98 ? 4.436 1.093 5.818 1.00 93.38 98 GLN A O 1
ATOM 799 N N . ARG A 1 99 ? 5.385 2.720 7.067 1.00 91.81 99 ARG A N 1
ATOM 800 C CA . ARG A 1 99 ? 4.421 2.639 8.182 1.00 91.81 99 ARG A CA 1
ATOM 801 C C . ARG A 1 99 ? 2.995 2.860 7.708 1.00 91.81 99 ARG A C 1
ATOM 803 O O . ARG A 1 99 ? 2.106 2.134 8.129 1.00 91.81 99 ARG A O 1
ATOM 810 N N . GLU A 1 100 ? 2.776 3.861 6.862 1.00 92.50 100 GLU A N 1
ATOM 811 C CA . GLU A 1 100 ? 1.450 4.186 6.342 1.00 92.50 100 GLU A CA 1
ATOM 812 C C . GLU A 1 100 ? 0.877 3.042 5.505 1.00 92.50 100 GLU A C 1
ATOM 814 O O . GLU A 1 100 ? -0.257 2.625 5.731 1.00 92.50 100 GLU A O 1
ATOM 819 N N . THR A 1 101 ? 1.681 2.463 4.610 1.00 94.44 101 THR A N 1
ATOM 820 C CA . THR A 1 101 ? 1.254 1.317 3.793 1.00 94.44 101 THR A CA 1
ATOM 821 C C . THR A 1 101 ? 0.926 0.096 4.660 1.00 94.44 101 THR A C 1
ATOM 823 O O . THR A 1 101 ? -0.089 -0.564 4.441 1.00 94.44 101 THR A O 1
ATOM 826 N N . GLU A 1 102 ? 1.764 -0.208 5.659 1.00 94.19 102 GLU A N 1
ATOM 827 C CA . GLU A 1 102 ? 1.547 -1.322 6.596 1.00 94.19 102 GLU A CA 1
ATOM 828 C C . GLU A 1 102 ? 0.273 -1.123 7.424 1.00 94.19 102 GLU A C 1
ATOM 830 O O . GLU A 1 102 ? -0.531 -2.045 7.568 1.00 94.19 102 GLU A O 1
ATOM 835 N N . PHE A 1 103 ? 0.053 0.096 7.916 1.00 93.94 103 PHE A N 1
ATOM 836 C CA . PHE A 1 103 ? -1.126 0.441 8.696 1.00 93.94 103 PHE A CA 1
ATOM 837 C C . PHE A 1 103 ? -2.416 0.361 7.869 1.00 93.94 103 PHE A C 1
ATOM 839 O O . PHE A 1 103 ? -3.406 -0.212 8.323 1.00 93.94 103 PHE A O 1
ATOM 846 N N . LEU A 1 104 ? -2.413 0.877 6.637 1.00 93.44 104 LEU A N 1
ATOM 847 C CA . LEU A 1 104 ? -3.569 0.799 5.741 1.00 93.44 104 LEU A CA 1
ATOM 848 C C . LEU A 1 104 ? -3.904 -0.645 5.344 1.00 93.44 104 LEU A C 1
ATOM 850 O O . LEU A 1 104 ? -5.082 -1.002 5.275 1.00 93.44 104 LEU A O 1
ATOM 854 N N . LEU A 1 105 ? -2.887 -1.486 5.128 1.00 93.19 105 LEU A N 1
ATOM 855 C CA . LEU A 1 105 ? -3.082 -2.918 4.897 1.00 93.19 105 LEU A CA 1
ATOM 856 C C . LEU A 1 105 ? -3.718 -3.594 6.120 1.00 93.19 105 LEU A C 1
ATOM 858 O O . LEU A 1 105 ? -4.657 -4.372 5.969 1.00 93.19 105 LEU A O 1
ATOM 862 N N . LEU A 1 106 ? -3.260 -3.258 7.329 1.00 92.50 106 LEU A N 1
ATOM 863 C CA . LEU A 1 106 ? -3.849 -3.766 8.566 1.00 92.50 106 LEU A CA 1
ATOM 864 C C . LEU A 1 106 ? -5.312 -3.324 8.720 1.00 92.50 106 LEU A C 1
ATOM 866 O O . LEU A 1 106 ? -6.163 -4.156 9.027 1.00 92.50 106 LEU A O 1
ATOM 870 N N . LEU A 1 107 ? -5.637 -2.051 8.466 1.00 92.75 107 LEU A N 1
ATOM 871 C CA . LEU A 1 107 ? -7.022 -1.566 8.516 1.00 92.75 107 LEU A CA 1
ATOM 872 C C . LEU A 1 107 ? -7.936 -2.312 7.537 1.00 92.75 107 LEU A C 1
ATOM 874 O O . LEU A 1 107 ? -9.071 -2.631 7.887 1.00 92.75 107 LEU A O 1
ATOM 878 N N . GLU A 1 108 ? -7.449 -2.632 6.337 1.00 91.38 108 GLU A N 1
ATOM 879 C CA . GLU A 1 108 ? -8.198 -3.437 5.371 1.00 91.38 108 GLU A CA 1
ATOM 880 C C . GLU A 1 108 ? -8.510 -4.844 5.903 1.00 91.38 108 GLU A C 1
ATOM 882 O O . GLU A 1 108 ? -9.625 -5.342 5.737 1.00 91.38 108 GLU A O 1
ATOM 887 N N . GLU A 1 109 ? -7.562 -5.489 6.584 1.00 89.31 109 GLU A N 1
ATOM 888 C CA . GLU A 1 109 ? -7.804 -6.798 7.201 1.00 89.31 109 GLU A CA 1
ATOM 889 C C . GLU A 1 109 ? -8.847 -6.735 8.326 1.00 89.31 109 GLU A C 1
ATOM 891 O O . GLU A 1 109 ? -9.597 -7.697 8.527 1.00 89.31 109 GLU A O 1
ATOM 896 N N . LEU A 1 110 ? -8.917 -5.601 9.026 1.00 90.19 110 LEU A N 1
ATOM 897 C CA . LEU A 1 110 ? -9.831 -5.359 10.141 1.00 90.19 110 LEU A CA 1
ATOM 898 C C . LEU A 1 110 ? -11.269 -5.034 9.719 1.00 90.19 110 LEU A C 1
ATOM 900 O O . LEU A 1 110 ? -12.170 -5.193 10.542 1.00 90.19 110 LEU A O 1
ATOM 904 N N . GLN A 1 111 ? -11.521 -4.670 8.456 1.00 89.06 111 GLN A N 1
ATOM 905 C CA . GLN A 1 111 ? -12.868 -4.358 7.933 1.00 89.06 111 GLN A CA 1
ATOM 906 C C . GLN A 1 111 ? -13.908 -5.461 8.150 1.00 89.06 111 GLN A C 1
ATOM 908 O O . GLN A 1 111 ? -15.107 -5.206 8.145 1.00 89.06 111 GLN A O 1
ATOM 913 N N . LYS A 1 112 ? -13.472 -6.708 8.347 1.00 86.44 112 LYS A N 1
ATOM 914 C CA . LYS A 1 112 ? -14.378 -7.834 8.616 1.00 86.44 112 LYS A CA 1
ATOM 915 C C . LYS A 1 112 ? -14.839 -7.906 10.070 1.00 86.44 112 LYS A C 1
ATOM 917 O O . LYS A 1 112 ? -15.864 -8.522 10.350 1.00 86.44 112 LYS A O 1
ATOM 922 N N . ASP A 1 113 ? -14.062 -7.329 10.979 1.00 87.56 113 ASP A N 1
ATOM 923 C CA . ASP A 1 113 ? -14.218 -7.475 12.425 1.00 87.56 113 ASP A CA 1
ATOM 924 C C . ASP A 1 113 ? -14.669 -6.164 13.100 1.00 87.56 113 ASP A C 1
ATOM 926 O O . ASP A 1 113 ? -15.115 -6.187 14.251 1.00 87.56 113 ASP A O 1
ATOM 930 N N . VAL A 1 114 ? -14.557 -5.030 12.399 1.00 91.44 114 VAL A N 1
ATOM 931 C CA . VAL A 1 114 ? -14.704 -3.668 12.931 1.00 91.44 114 VAL A CA 1
ATOM 932 C C . VAL A 1 114 ? -15.527 -2.799 11.966 1.00 91.44 114 VAL A C 1
ATOM 934 O O . VAL A 1 114 ? -15.461 -2.996 10.758 1.00 91.44 114 VAL A O 1
ATOM 937 N N . SER A 1 115 ? -16.315 -1.850 12.487 1.00 92.94 115 SER A N 1
ATOM 938 C CA . SER A 1 115 ? -17.122 -0.933 11.665 1.00 92.94 115 SER A CA 1
ATOM 939 C C . SER A 1 115 ? -16.289 0.174 11.012 1.00 92.94 115 SER A C 1
ATOM 941 O O . SER A 1 115 ? -15.264 0.594 11.552 1.00 92.94 115 SER A O 1
ATOM 943 N N . ASP A 1 116 ? -16.784 0.714 9.895 1.00 93.31 116 ASP A N 1
ATOM 944 C CA . ASP A 1 116 ? -16.133 1.807 9.158 1.00 93.31 116 ASP A CA 1
ATOM 945 C C . ASP A 1 116 ? -15.889 3.053 10.022 1.00 93.31 116 ASP A C 1
ATOM 947 O O . ASP A 1 116 ? -14.831 3.669 9.918 1.00 93.31 116 ASP A O 1
ATOM 951 N N . ASP A 1 117 ? -16.817 3.396 10.923 1.00 93.00 117 ASP A N 1
ATOM 952 C CA . ASP A 1 117 ? -16.650 4.525 11.851 1.00 93.00 117 ASP A CA 1
ATOM 953 C C . ASP A 1 117 ? -15.441 4.337 12.777 1.00 93.00 117 ASP A C 1
ATOM 955 O O . ASP A 1 117 ? -14.671 5.271 13.000 1.00 93.00 117 ASP A O 1
ATOM 959 N N . VAL A 1 118 ? -15.230 3.114 13.273 1.00 92.81 118 VAL A N 1
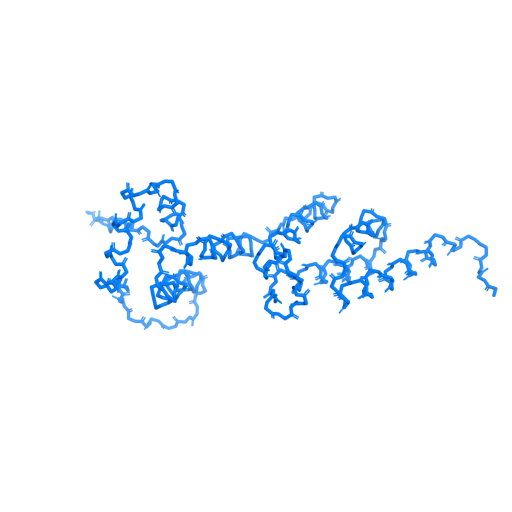ATOM 960 C CA . VAL A 1 118 ? -14.084 2.798 14.133 1.00 92.81 118 VAL A CA 1
ATOM 961 C C . VAL A 1 118 ? -12.794 2.767 13.315 1.00 92.81 118 VAL A C 1
ATOM 963 O O . VAL A 1 118 ? -11.777 3.278 13.773 1.00 92.81 118 VAL A O 1
ATOM 966 N N . LEU A 1 119 ? -12.808 2.221 12.094 1.00 93.12 119 LEU A N 1
ATOM 967 C CA . LEU A 1 119 ? -11.638 2.257 11.205 1.00 93.12 119 LEU A CA 1
ATOM 968 C C . LEU A 1 119 ? -11.232 3.687 10.855 1.00 93.12 119 LEU A C 1
ATOM 970 O O . LEU A 1 119 ? -10.043 4.003 10.846 1.00 93.12 119 LEU A O 1
ATOM 974 N N . LYS A 1 120 ? -12.212 4.557 10.605 1.00 92.12 120 LYS A N 1
ATOM 975 C CA . LYS A 1 120 ? -11.986 5.981 10.376 1.00 92.12 120 LYS A CA 1
ATOM 976 C C . LYS A 1 120 ? -11.354 6.627 11.602 1.00 92.12 120 LYS A C 1
ATOM 978 O O . LYS A 1 120 ? -10.349 7.312 11.470 1.00 92.12 120 LYS A O 1
ATOM 983 N N . GLU A 1 121 ? -11.885 6.366 12.790 1.00 92.50 121 GLU A N 1
ATOM 984 C CA . GLU A 1 121 ? -11.324 6.900 14.030 1.00 92.50 121 GLU A CA 1
ATOM 985 C C . GLU A 1 121 ? -9.874 6.435 14.270 1.00 92.50 121 GLU A C 1
ATOM 987 O O . GLU A 1 121 ? -9.015 7.235 14.647 1.00 92.50 121 GLU A O 1
ATOM 992 N N . LEU A 1 122 ? -9.579 5.162 13.989 1.00 91.81 122 LEU A N 1
ATOM 993 C CA . LEU A 1 122 ? -8.226 4.600 14.038 1.00 91.81 122 LEU A CA 1
ATOM 994 C C . LEU A 1 122 ? -7.290 5.277 13.028 1.00 91.81 122 LEU A C 1
ATOM 996 O O . LEU A 1 122 ? -6.158 5.618 13.375 1.00 91.81 122 LEU A O 1
ATOM 1000 N N . PHE A 1 123 ? -7.762 5.505 11.802 1.00 90.69 123 PHE A N 1
ATOM 1001 C CA . PHE A 1 123 ? -6.999 6.201 10.770 1.00 90.69 123 PHE A CA 1
ATOM 1002 C C . PHE A 1 123 ? -6.692 7.646 11.157 1.00 90.69 123 PHE A C 1
ATOM 1004 O O . PHE A 1 123 ? -5.539 8.072 11.116 1.00 90.69 123 PHE A O 1
ATOM 1011 N N . GLU A 1 124 ? -7.690 8.384 11.634 1.00 90.00 124 GLU A N 1
ATOM 1012 C CA . GLU A 1 124 ? -7.486 9.762 12.064 1.00 90.00 124 GLU A CA 1
ATOM 1013 C C . GLU A 1 124 ? -6.530 9.836 13.278 1.00 90.00 124 GLU A C 1
ATOM 1015 O O . GLU A 1 124 ? -5.768 10.801 13.419 1.00 90.00 124 GLU A O 1
ATOM 1020 N N . ALA A 1 125 ? -6.559 8.844 14.180 1.00 88.44 125 ALA A N 1
ATOM 1021 C CA . ALA A 1 125 ? -5.607 8.735 15.288 1.00 88.44 125 ALA A CA 1
ATOM 1022 C C . ALA A 1 125 ? -4.171 8.517 14.785 1.00 88.44 125 ALA A C 1
ATOM 1024 O O . ALA A 1 125 ? -3.252 9.173 15.277 1.00 88.44 125 ALA A O 1
ATOM 1025 N N . PHE A 1 126 ? -3.984 7.664 13.777 1.00 88.31 126 PHE A N 1
ATOM 1026 C CA . PHE A 1 126 ? -2.698 7.444 13.117 1.00 88.31 126 PHE A CA 1
ATOM 1027 C C . PHE A 1 126 ? -2.168 8.708 12.415 1.00 88.31 126 PHE A C 1
ATOM 1029 O O . PHE A 1 126 ? -1.026 9.106 12.654 1.00 88.31 126 PHE A O 1
ATOM 1036 N N . GLU A 1 127 ? -2.996 9.410 11.631 1.00 84.94 127 GLU A N 1
ATOM 1037 C CA . GLU A 1 127 ? -2.610 10.669 10.968 1.00 84.94 127 GLU A CA 1
ATOM 1038 C C . GLU A 1 127 ? -2.166 11.743 11.969 1.00 84.94 127 GLU A C 1
ATOM 1040 O O . GLU A 1 127 ? -1.184 12.461 11.753 1.00 84.94 127 GLU A O 1
ATOM 1045 N N . CYS A 1 128 ? -2.854 11.827 13.111 1.00 81.25 128 CYS A N 1
ATOM 1046 C CA . CYS A 1 128 ? -2.487 12.742 14.186 1.00 81.25 128 CYS A CA 1
ATOM 1047 C C . CYS A 1 128 ? -1.061 12.490 14.697 1.00 81.25 128 CYS A C 1
ATOM 1049 O O . CYS A 1 128 ? -0.352 13.454 14.978 1.00 81.25 128 CYS A O 1
ATOM 1051 N N . ILE A 1 129 ? -0.616 11.235 14.792 1.00 78.69 129 ILE A N 1
ATOM 1052 C CA . ILE A 1 129 ? 0.754 10.890 15.207 1.00 78.69 129 ILE A CA 1
ATOM 1053 C C . ILE A 1 129 ? 1.753 11.317 14.138 1.00 78.69 129 ILE A C 1
ATOM 1055 O O . ILE A 1 129 ? 2.739 11.974 14.462 1.00 78.69 129 ILE A O 1
ATOM 1059 N N . GLN A 1 130 ? 1.478 10.999 12.870 1.00 74.81 130 GLN A N 1
ATOM 1060 C CA . GLN A 1 130 ? 2.372 11.362 11.768 1.00 74.81 130 GLN A CA 1
ATOM 1061 C C . GLN A 1 130 ? 2.559 12.886 11.677 1.00 74.81 130 GLN A C 1
ATOM 1063 O O . GLN A 1 130 ? 3.680 13.368 11.539 1.00 74.81 130 GLN A O 1
ATOM 1068 N N . SER A 1 131 ? 1.483 13.660 11.865 1.00 69.12 131 SER A N 1
ATOM 1069 C CA . SER A 1 131 ? 1.522 15.130 11.823 1.00 69.12 131 SER A CA 1
ATOM 1070 C C . SER A 1 131 ? 2.257 15.794 12.999 1.00 69.12 131 SER A C 1
ATOM 1072 O O . SER A 1 131 ? 2.704 16.931 12.867 1.00 69.12 131 SER A O 1
ATOM 1074 N N . ARG A 1 132 ? 2.419 15.110 14.144 1.00 62.69 132 ARG A N 1
ATOM 1075 C CA . ARG A 1 132 ? 3.149 15.635 15.319 1.00 62.69 132 ARG A CA 1
ATOM 1076 C C . ARG A 1 132 ? 4.664 15.702 15.115 1.00 62.69 132 ARG A C 1
ATOM 1078 O O . ARG A 1 132 ? 5.342 16.347 15.909 1.00 62.69 132 ARG A O 1
ATOM 1085 N N . HIS A 1 133 ? 5.185 15.059 14.074 1.00 53.47 133 HIS A N 1
ATOM 1086 C CA . HIS A 1 133 ? 6.589 15.157 13.684 1.00 53.47 133 HIS A CA 1
ATOM 1087 C C . HIS A 1 133 ? 6.906 16.426 12.864 1.00 53.47 133 HIS A C 1
ATOM 1089 O O . HIS A 1 133 ? 8.081 16.711 12.647 1.00 53.47 133 HIS A O 1
ATOM 1095 N N . GLU A 1 134 ? 5.898 17.222 12.477 1.00 49.97 134 GLU A N 1
ATOM 1096 C CA . GLU A 1 134 ? 6.080 18.522 11.816 1.00 49.97 134 GLU A CA 1
ATOM 1097 C C . GLU A 1 134 ? 6.118 19.671 12.850 1.00 49.97 134 GLU A C 1
ATOM 1099 O O . GLU A 1 134 ? 5.126 19.903 13.550 1.00 49.97 134 GLU A O 1
ATOM 1104 N N . PRO A 1 135 ? 7.225 20.432 12.966 1.00 49.47 135 PRO A N 1
ATOM 1105 C CA . PRO A 1 135 ? 7.437 21.382 14.064 1.00 49.47 135 PRO A CA 1
ATOM 1106 C C . PRO A 1 135 ? 6.593 22.671 14.001 1.00 49.47 135 PRO A C 1
ATOM 1108 O O . PRO A 1 135 ? 6.645 23.458 14.946 1.00 49.47 135 PRO A O 1
ATOM 1111 N N . ASP A 1 136 ? 5.817 22.916 12.935 1.00 47.16 136 ASP A N 1
ATOM 1112 C CA . ASP A 1 136 ? 5.282 24.261 12.642 1.00 47.16 136 ASP A CA 1
ATOM 1113 C C . ASP A 1 136 ? 3.750 24.429 12.732 1.00 47.16 136 ASP A C 1
ATOM 1115 O O . ASP A 1 136 ? 3.204 25.514 12.511 1.00 47.16 136 ASP A O 1
ATOM 1119 N N . ARG A 1 137 ? 2.984 23.407 13.126 1.00 48.94 137 ARG A N 1
ATOM 1120 C CA . ARG A 1 137 ? 1.545 23.622 13.367 1.00 48.94 137 ARG A CA 1
ATOM 1121 C C . ARG A 1 137 ? 1.297 23.979 14.821 1.00 48.94 137 ARG A C 1
ATOM 1123 O O . ARG A 1 137 ? 1.163 23.117 15.682 1.00 48.94 137 ARG A O 1
ATOM 1130 N N . ARG A 1 138 ? 1.250 25.301 15.047 1.00 44.38 138 ARG A N 1
ATOM 1131 C CA . ARG A 1 138 ? 0.702 26.011 16.216 1.00 44.38 138 ARG A CA 1
ATOM 1132 C C . ARG A 1 138 ? -0.073 25.078 17.135 1.00 44.38 138 ARG A C 1
ATOM 1134 O O . ARG A 1 138 ? -1.124 24.596 16.727 1.00 44.38 138 ARG A O 1
ATOM 1141 N N . ARG A 1 139 ? 0.443 24.914 18.360 1.00 49.00 139 ARG A N 1
ATOM 1142 C CA . ARG A 1 139 ? -0.227 24.407 19.569 1.00 49.00 139 ARG A CA 1
ATOM 1143 C C . ARG A 1 139 ? -1.755 24.438 19.430 1.00 49.00 139 ARG A C 1
ATOM 1145 O O . ARG A 1 139 ? -2.394 25.401 19.841 1.00 49.00 139 ARG A O 1
ATOM 1152 N N . ARG A 1 140 ? -2.334 23.409 18.819 1.00 48.09 140 ARG A N 1
ATOM 1153 C CA . ARG A 1 140 ? -3.773 23.189 18.828 1.00 48.09 140 ARG A CA 1
ATOM 1154 C C . ARG A 1 140 ? -3.977 22.076 19.826 1.00 48.09 140 ARG A C 1
ATOM 1156 O O . ARG A 1 140 ? -3.874 20.909 19.483 1.00 48.09 140 ARG A O 1
ATOM 1163 N N . ASP A 1 141 ? -4.114 22.548 21.059 1.00 42.12 141 ASP A N 1
ATOM 1164 C CA . ASP A 1 141 ? -4.694 21.931 22.238 1.00 42.12 141 ASP A CA 1
ATOM 1165 C C . ASP A 1 141 ? -4.306 20.480 22.530 1.00 42.12 141 ASP A C 1
ATOM 1167 O O . ASP A 1 141 ? -4.565 19.572 21.748 1.00 42.12 141 ASP A O 1
ATOM 1171 N N . GLY A 1 142 ? -3.766 20.260 23.731 1.00 47.91 142 GLY A N 1
ATOM 1172 C CA . GLY A 1 142 ? -3.466 18.954 24.323 1.00 47.91 142 GLY A CA 1
ATOM 1173 C C . GLY A 1 142 ? -4.700 18.076 24.551 1.00 47.91 142 GLY A C 1
ATOM 1174 O O . GLY A 1 142 ? -4.985 17.673 25.673 1.00 47.91 142 GLY A O 1
ATOM 1175 N N . HIS A 1 143 ? -5.432 17.765 23.488 1.00 49.50 143 HIS A N 1
ATOM 1176 C CA . HIS A 1 143 ? -6.457 16.747 23.483 1.00 49.50 143 HIS A CA 1
ATOM 1177 C C . HIS A 1 143 ? -5.738 15.423 23.273 1.00 49.50 143 HIS A C 1
ATOM 1179 O O . HIS A 1 143 ? -5.327 15.069 22.164 1.00 49.50 143 HIS A O 1
ATOM 1185 N N . THR A 1 144 ? -5.572 14.676 24.361 1.00 56.72 144 THR A N 1
ATOM 1186 C CA . THR A 1 144 ? -5.481 13.222 24.278 1.00 56.72 144 THR A CA 1
ATOM 1187 C C . THR A 1 144 ? -6.735 12.777 23.536 1.00 56.72 144 THR A C 1
ATOM 1189 O O . THR A 1 144 ? -7.834 12.837 24.088 1.00 56.72 144 THR A O 1
ATOM 1192 N N . ARG A 1 145 ? -6.603 12.462 22.244 1.00 67.19 145 ARG A N 1
ATOM 1193 C CA . ARG A 1 145 ? -7.733 12.025 21.428 1.00 67.19 145 ARG A CA 1
ATOM 1194 C C . ARG A 1 145 ? -8.224 10.717 22.034 1.00 67.19 145 ARG A C 1
ATOM 1196 O O . ARG A 1 145 ? -7.524 9.711 21.979 1.00 67.19 145 ARG A O 1
ATOM 1203 N N . ARG A 1 146 ? -9.367 10.771 22.713 1.00 80.19 146 ARG A N 1
ATOM 1204 C CA . ARG A 1 146 ? -9.979 9.591 23.317 1.00 80.19 146 ARG A CA 1
ATOM 1205 C C . ARG A 1 146 ? -10.746 8.856 22.238 1.00 80.19 146 ARG A C 1
ATOM 1207 O O . ARG A 1 146 ? -11.505 9.492 21.513 1.00 80.19 146 ARG A O 1
ATOM 1214 N N . PHE A 1 147 ? -10.540 7.547 22.183 1.00 87.50 147 PHE A N 1
ATOM 1215 C CA . PHE A 1 147 ? -11.352 6.675 21.357 1.00 87.50 147 PHE A CA 1
ATOM 1216 C C . PHE A 1 147 ? -12.813 6.695 21.826 1.00 87.50 147 PHE A C 1
ATOM 1218 O O . PHE A 1 147 ? -13.081 6.778 23.030 1.00 87.50 147 PHE A O 1
ATOM 1225 N N . SER A 1 148 ? -13.745 6.604 20.882 1.00 91.56 148 SER A N 1
ATOM 1226 C CA . SER A 1 148 ? -15.165 6.385 21.138 1.00 91.56 148 SER A CA 1
ATOM 1227 C C . SER A 1 148 ? -15.387 5.102 21.940 1.00 91.56 148 SER A C 1
ATOM 1229 O O . SER A 1 148 ? -14.541 4.202 21.982 1.00 91.56 148 SER A O 1
ATOM 1231 N N . VAL A 1 149 ? -16.546 4.991 22.590 1.00 92.12 149 VAL A N 1
ATOM 1232 C CA . VAL A 1 149 ? -16.900 3.780 23.349 1.00 92.12 149 VAL A CA 1
ATOM 1233 C C . VAL A 1 149 ? -16.952 2.570 22.413 1.00 92.12 149 VAL A C 1
ATOM 1235 O O . VAL A 1 149 ? -16.536 1.470 22.780 1.00 92.12 149 VAL A O 1
ATOM 1238 N N . GLU A 1 150 ? -17.404 2.788 21.184 1.00 92.81 150 GLU A N 1
ATOM 1239 C CA . GLU A 1 150 ? -17.460 1.818 20.101 1.00 92.81 150 GLU A CA 1
ATOM 1240 C C . GLU A 1 150 ? -16.058 1.354 19.700 1.00 92.81 150 GLU A C 1
ATOM 1242 O O . GLU A 1 150 ? -15.817 0.145 19.638 1.00 92.81 150 GLU A O 1
ATOM 1247 N N . ALA A 1 151 ? -15.116 2.283 19.504 1.00 90.94 151 ALA A N 1
ATOM 1248 C CA . ALA A 1 151 ? -13.731 1.959 19.180 1.00 90.94 151 ALA A CA 1
ATOM 1249 C C . ALA A 1 151 ? -13.031 1.222 20.324 1.00 90.94 151 ALA A C 1
ATOM 1251 O O . ALA A 1 151 ? -12.402 0.190 20.090 1.00 90.94 151 ALA A O 1
ATOM 1252 N N . VAL A 1 152 ? -13.202 1.667 21.571 1.00 90.62 152 VAL A N 1
ATOM 1253 C CA . VAL A 1 152 ? -12.672 0.956 22.746 1.00 90.62 152 VAL A CA 1
ATOM 1254 C C . VAL A 1 152 ? -13.259 -0.455 22.830 1.00 90.62 152 VAL A C 1
ATOM 1256 O O . VAL A 1 152 ? -12.519 -1.423 23.000 1.00 90.62 152 VAL A O 1
ATOM 1259 N N . SER A 1 153 ? -14.573 -0.608 22.645 1.00 92.56 153 SER A N 1
ATOM 1260 C CA . SER A 1 153 ? -15.230 -1.920 22.643 1.00 92.56 153 SER A CA 1
ATOM 1261 C C . SER A 1 153 ? -14.698 -2.826 21.529 1.00 92.56 153 SER A C 1
ATOM 1263 O O . SER A 1 153 ? -14.446 -4.010 21.768 1.00 92.56 153 SER A O 1
ATOM 1265 N N . ALA A 1 154 ? -14.499 -2.285 20.325 1.00 91.62 154 ALA A N 1
ATOM 1266 C CA . ALA A 1 154 ? -13.936 -3.012 19.193 1.00 91.62 154 ALA A CA 1
ATOM 1267 C C . ALA A 1 154 ? -12.497 -3.464 19.476 1.00 91.62 154 ALA A C 1
ATOM 1269 O O . ALA A 1 154 ? -12.194 -4.641 19.293 1.00 91.62 154 ALA A O 1
ATOM 1270 N N . LEU A 1 155 ? -11.646 -2.583 20.007 1.00 88.38 155 LEU A N 1
ATOM 1271 C CA . LEU A 1 155 ? -10.270 -2.906 20.396 1.00 88.38 155 LEU A CA 1
ATOM 1272 C C . LEU A 1 155 ? -10.219 -3.984 21.485 1.00 88.38 155 LEU A C 1
ATOM 1274 O O . LEU A 1 155 ? -9.461 -4.945 21.357 1.00 88.38 155 LEU A O 1
ATOM 1278 N N . CYS A 1 156 ? -11.067 -3.895 22.514 1.00 89.62 156 CYS A N 1
ATOM 1279 C CA . CYS A 1 156 ? -11.175 -4.935 23.540 1.00 89.62 156 CYS A CA 1
ATOM 1280 C C . CYS A 1 156 ? -11.601 -6.285 22.947 1.00 89.62 156 CYS A C 1
ATOM 1282 O O . CYS A 1 156 ? -11.008 -7.317 23.263 1.00 89.62 156 CYS A O 1
ATOM 1284 N N . LYS A 1 157 ? -12.599 -6.303 22.054 1.00 91.62 157 LYS A N 1
ATOM 1285 C CA . LYS A 1 157 ? -13.003 -7.530 21.343 1.00 91.62 157 LYS A CA 1
ATOM 1286 C C . LYS A 1 157 ? -11.862 -8.079 20.488 1.00 91.62 157 LYS A C 1
ATOM 1288 O O . LYS A 1 157 ? -11.675 -9.294 20.439 1.00 91.62 157 LYS A O 1
ATOM 1293 N N . LEU A 1 158 ? -11.098 -7.203 19.839 1.00 90.75 158 LEU A N 1
ATOM 1294 C CA . LEU A 1 158 ? -9.982 -7.585 18.986 1.00 90.75 158 LEU A CA 1
ATOM 1295 C C . LEU A 1 158 ? -8.834 -8.205 19.787 1.00 90.75 158 LEU A C 1
ATOM 1297 O O . LEU A 1 158 ? -8.305 -9.235 19.383 1.00 90.75 158 LEU A O 1
ATOM 1301 N N . LEU A 1 159 ? -8.512 -7.634 20.951 1.00 89.25 159 LEU A N 1
ATOM 1302 C CA . LEU A 1 159 ? -7.540 -8.183 21.902 1.00 89.25 159 LEU A CA 1
ATOM 1303 C C . LEU A 1 159 ? -7.924 -9.596 22.355 1.00 89.25 159 LEU A C 1
ATOM 1305 O O . LEU A 1 159 ? -7.065 -10.469 22.438 1.00 89.25 159 LEU A O 1
ATOM 1309 N N . LEU A 1 160 ? -9.214 -9.835 22.608 1.00 90.56 160 LEU A N 1
ATOM 1310 C CA . LEU A 1 160 ? -9.709 -11.140 23.050 1.00 90.56 160 LEU A CA 1
ATOM 1311 C C . LEU A 1 160 ? -9.724 -12.190 21.931 1.00 90.56 160 LEU A C 1
ATOM 1313 O O . LEU A 1 160 ? -9.459 -13.362 22.188 1.00 90.56 160 LEU A O 1
ATOM 1317 N N . ARG A 1 161 ? -10.065 -11.800 20.696 1.00 89.88 161 ARG A N 1
ATOM 1318 C CA . ARG A 1 161 ? -10.231 -12.745 19.574 1.00 89.88 161 ARG A CA 1
ATOM 1319 C C . ARG A 1 161 ? -8.947 -12.971 18.785 1.00 89.88 161 ARG A C 1
ATOM 1321 O O . ARG A 1 161 ? -8.679 -14.090 18.357 1.00 89.88 161 ARG A O 1
ATOM 1328 N N . THR A 1 162 ? -8.177 -11.913 18.561 1.00 88.00 162 THR A N 1
ATOM 1329 C CA . THR A 1 162 ? -6.979 -11.896 17.714 1.00 88.00 162 THR A CA 1
ATOM 1330 C C . THR A 1 162 ? -5.909 -10.993 18.341 1.00 88.00 162 THR A C 1
ATOM 1332 O O . THR A 1 162 ? -5.656 -9.893 17.838 1.00 88.00 162 THR A O 1
ATOM 1335 N N . PRO A 1 163 ? -5.258 -11.436 19.433 1.00 86.62 163 PRO A N 1
ATOM 1336 C CA . PRO A 1 163 ? -4.342 -10.600 20.213 1.00 86.62 163 PRO A CA 1
ATOM 1337 C C . PRO A 1 163 ? -3.163 -10.070 19.390 1.00 86.62 163 PRO A C 1
ATOM 1339 O O . PRO A 1 163 ? -2.763 -8.927 19.566 1.00 86.62 163 PRO A O 1
ATOM 1342 N N . TRP A 1 164 ? -2.660 -10.850 18.430 1.00 86.88 164 TRP A N 1
ATOM 1343 C CA . TRP A 1 164 ? -1.566 -10.428 17.550 1.00 86.88 164 TRP A CA 1
ATOM 1344 C C . TRP A 1 164 ? -1.956 -9.265 16.622 1.00 86.88 164 TRP A C 1
ATOM 1346 O O . TRP A 1 164 ? -1.141 -8.380 16.389 1.00 86.88 164 TRP A O 1
ATOM 1356 N N . ARG A 1 165 ? -3.207 -9.217 16.131 1.00 86.25 165 ARG A N 1
ATOM 1357 C CA . ARG A 1 165 ? -3.702 -8.085 15.321 1.00 86.25 165 ARG A CA 1
ATOM 1358 C C . ARG A 1 165 ? -3.836 -6.830 16.163 1.00 86.25 165 ARG A C 1
ATOM 1360 O O . ARG A 1 165 ? -3.503 -5.745 15.705 1.00 86.25 165 ARG A O 1
ATOM 1367 N N . ALA A 1 166 ? -4.323 -6.990 17.392 1.00 86.69 166 ALA A N 1
ATOM 1368 C CA . ALA A 1 166 ? -4.467 -5.876 18.317 1.00 86.69 166 ALA A CA 1
ATOM 1369 C C . ALA A 1 166 ? -3.095 -5.322 18.682 1.00 86.69 166 ALA A C 1
ATOM 1371 O O . ALA A 1 166 ? -2.907 -4.115 18.664 1.00 86.69 166 ALA A O 1
ATOM 1372 N N . GLN A 1 167 ? -2.131 -6.204 18.947 1.00 86.50 167 GLN A N 1
ATOM 1373 C CA . GLN A 1 167 ? -0.753 -5.819 19.207 1.00 86.50 167 GLN A CA 1
ATOM 1374 C C . GLN A 1 167 ? -0.151 -5.058 18.022 1.00 86.50 167 GLN A C 1
ATOM 1376 O O . GLN A 1 167 ? 0.336 -3.951 18.222 1.00 86.50 167 GLN A O 1
ATOM 1381 N N . ALA A 1 168 ? -0.261 -5.592 16.801 1.00 89.12 168 ALA A N 1
ATOM 1382 C CA . ALA A 1 168 ? 0.216 -4.906 15.602 1.00 89.12 168 ALA A CA 1
ATOM 1383 C C . ALA A 1 168 ? -0.416 -3.514 15.464 1.00 89.12 168 ALA A C 1
ATOM 1385 O O . ALA A 1 168 ? 0.281 -2.537 15.229 1.00 89.12 168 ALA A O 1
ATOM 1386 N N . LEU A 1 169 ? -1.728 -3.393 15.685 1.00 88.75 169 LEU A N 1
ATOM 1387 C CA . LEU A 1 169 ? -2.426 -2.111 15.626 1.00 88.75 169 LEU A CA 1
ATOM 1388 C C . LEU A 1 169 ? -1.950 -1.129 16.710 1.00 88.75 169 LEU A C 1
ATOM 1390 O O . LEU A 1 169 ? -1.774 0.056 16.432 1.00 88.75 169 LEU A O 1
ATOM 1394 N N . LEU A 1 170 ? -1.707 -1.610 17.929 1.00 85.44 170 LEU A N 1
ATOM 1395 C CA . LEU A 1 170 ? -1.208 -0.790 19.033 1.00 85.44 170 LEU A CA 1
ATOM 1396 C C . LEU A 1 170 ? 0.207 -0.252 18.777 1.00 85.44 170 LEU A C 1
ATOM 1398 O O . LEU A 1 170 ? 0.508 0.844 19.236 1.00 85.44 170 LEU A O 1
ATOM 1402 N N . GLU A 1 171 ? 1.046 -0.948 18.002 1.00 88.19 171 GLU A N 1
ATOM 1403 C CA . GLU A 1 171 ? 2.363 -0.435 17.578 1.00 88.19 171 GLU A CA 1
ATOM 1404 C C . GLU A 1 171 ? 2.252 0.803 16.664 1.00 88.19 171 GLU A C 1
ATOM 1406 O O . GLU A 1 171 ? 3.160 1.644 16.611 1.00 88.19 171 GLU A O 1
ATOM 1411 N N . PHE A 1 172 ? 1.122 0.957 15.962 1.00 85.88 172 PHE A N 1
ATOM 1412 C CA . PHE A 1 172 ? 0.860 2.122 15.118 1.00 85.88 172 PHE A CA 1
ATOM 1413 C C . PHE A 1 172 ? 0.238 3.302 15.867 1.00 85.88 172 PHE A C 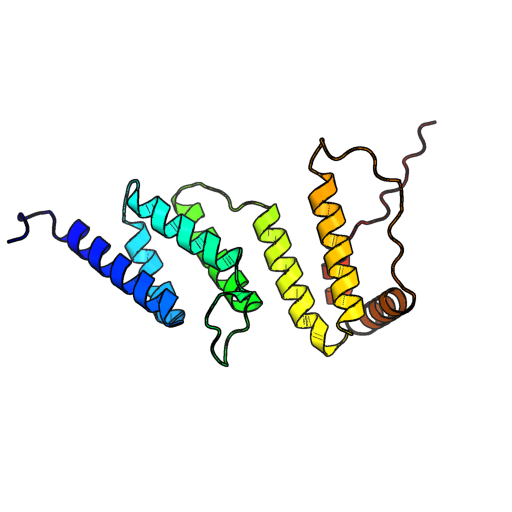1
ATOM 1415 O O . PHE A 1 172 ? 0.378 4.440 15.412 1.00 85.88 172 PHE A O 1
ATOM 1422 N N . LEU A 1 173 ? -0.428 3.038 16.990 1.00 82.25 173 LEU A N 1
ATOM 1423 C CA . LEU A 1 173 ? -1.167 4.011 17.790 1.00 82.25 173 LEU A CA 1
ATOM 1424 C C . LEU A 1 173 ? -0.288 4.646 18.880 1.00 82.25 173 LEU A C 1
ATOM 1426 O O . LEU A 1 173 ? 0.795 4.142 19.183 1.00 82.25 173 LEU A O 1
ATOM 1430 N N . PRO A 1 174 ? -0.702 5.781 19.476 1.00 66.69 174 PRO A N 1
ATOM 1431 C CA . PRO A 1 174 ? 0.092 6.389 20.521 1.00 66.69 174 PRO A CA 1
ATOM 1432 C C . PRO A 1 174 ? -0.038 5.518 21.771 1.00 66.69 174 PRO A C 1
ATOM 1434 O O . PRO A 1 174 ? -1.119 5.410 22.348 1.00 66.69 174 PRO A O 1
ATOM 1437 N N . GLY A 1 175 ? 1.067 4.911 22.201 1.00 56.06 175 GLY A N 1
ATOM 1438 C CA . GLY A 1 175 ? 1.182 4.459 23.581 1.00 56.06 175 GLY A CA 1
ATOM 1439 C C . GLY A 1 175 ? 1.106 5.679 24.493 1.00 56.06 175 GLY A C 1
ATOM 1440 O O . GLY A 1 175 ? 1.664 6.731 24.163 1.00 56.06 175 GLY A O 1
ATOM 1441 N N . GLU A 1 176 ? 0.425 5.561 25.630 1.00 43.22 176 GLU A N 1
ATOM 1442 C CA . GLU A 1 176 ? 0.646 6.477 26.746 1.00 43.22 176 GLU A CA 1
ATOM 1443 C C . GLU A 1 176 ? 2.124 6.347 27.143 1.00 43.22 176 GLU A C 1
ATOM 1445 O O . GLU A 1 176 ? 2.493 5.517 27.966 1.00 43.22 176 GLU A O 1
ATOM 1450 N N . GLN A 1 177 ? 3.012 7.104 26.494 1.00 38.88 177 GLN A N 1
ATOM 1451 C CA . GLN A 1 177 ? 4.342 7.325 27.030 1.00 38.88 177 GLN A CA 1
ATOM 1452 C C . GLN A 1 177 ? 4.122 8.146 28.286 1.00 38.88 177 GLN A C 1
ATOM 1454 O O . GLN A 1 177 ? 3.715 9.309 28.217 1.00 38.88 177 GLN A O 1
ATOM 1459 N N . GLU A 1 178 ? 4.299 7.468 29.417 1.00 36.22 178 GLU A N 1
ATOM 1460 C CA . GLU A 1 178 ? 4.290 8.019 30.757 1.00 36.22 178 GLU A CA 1
ATOM 1461 C C . GLU A 1 178 ? 4.888 9.422 30.729 1.00 36.22 178 GLU A C 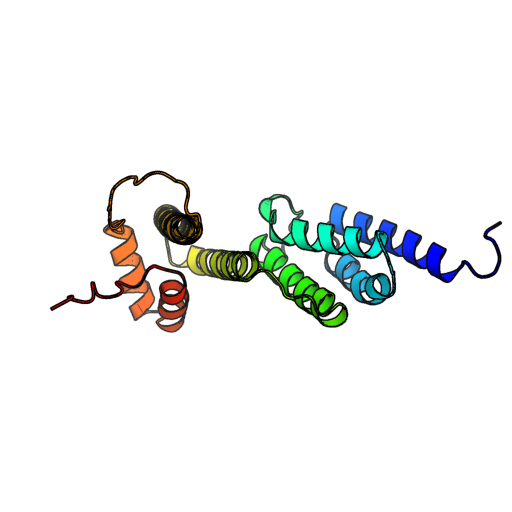1
ATOM 1463 O O . GLU A 1 178 ? 6.026 9.632 30.294 1.00 36.22 178 GLU A O 1
ATOM 1468 N N . ALA A 1 179 ? 4.092 10.391 31.184 1.00 37.44 179 ALA A N 1
ATOM 1469 C CA . ALA A 1 179 ? 4.595 11.687 31.579 1.00 37.44 179 ALA A CA 1
ATOM 1470 C C . ALA A 1 179 ? 5.679 11.422 32.625 1.00 37.44 179 ALA A C 1
ATOM 1472 O O . ALA A 1 179 ? 5.382 11.185 33.794 1.00 37.44 179 ALA A O 1
ATOM 1473 N N . SER A 1 180 ? 6.932 11.372 32.172 1.00 36.88 180 SER A N 1
ATOM 1474 C CA . SER A 1 180 ? 8.087 11.216 33.034 1.00 36.88 180 SER A CA 1
ATOM 1475 C C . SER A 1 180 ? 8.067 12.402 33.980 1.00 36.88 180 SER A C 1
ATOM 1477 O O . SER A 1 180 ? 8.297 13.545 33.586 1.00 36.88 180 SER A O 1
ATOM 1479 N N . ILE A 1 181 ? 7.695 12.098 35.216 1.00 43.78 181 ILE A N 1
ATOM 1480 C CA . ILE A 1 181 ? 7.736 12.972 36.372 1.00 43.78 181 ILE A CA 1
ATOM 1481 C C . ILE A 1 181 ? 9.174 13.485 36.459 1.00 43.78 181 ILE A C 1
ATOM 1483 O O . ILE A 1 181 ? 10.079 12.750 36.850 1.00 43.78 181 ILE A O 1
ATOM 1487 N N . GLN A 1 182 ? 9.401 14.734 36.054 1.00 37.91 182 GLN A N 1
ATOM 1488 C CA . GLN A 1 182 ? 10.609 15.444 36.450 1.00 37.91 182 GLN A CA 1
ATOM 1489 C C . GLN A 1 182 ? 10.437 15.796 37.928 1.00 37.91 182 GLN A C 1
ATOM 1491 O O . GLN A 1 182 ? 9.567 16.592 38.283 1.00 37.91 182 GLN A O 1
ATOM 1496 N N . SER A 1 183 ? 11.203 15.097 38.766 1.00 43.84 183 SER A N 1
ATOM 1497 C CA . SER A 1 183 ? 11.423 15.426 40.179 1.00 43.84 183 SER A CA 1
ATOM 1498 C C . SER A 1 183 ? 12.493 16.503 40.305 1.00 43.84 183 SER A C 1
ATOM 150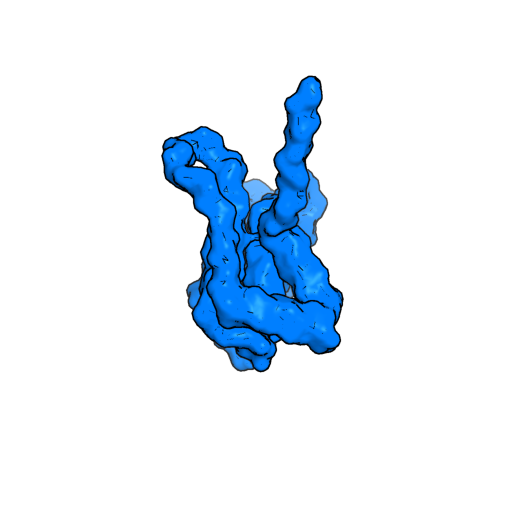0 O O . SER A 1 183 ? 13.413 16.496 39.455 1.00 43.84 183 SER A O 1
#

Sequence (183 aa):
MHPFGKEDTASLEHLFGFFCECVRRGDWELAQACVPQLHQWQGDDSEKVEEILHALITCPSQLRCGKNYSPQRLAWLWLLVLKKWLTCSKKIVSVVLQRETEFLLLLEELQKDVSDDVLKELFEAFECIQSRHEPDRRRRDGHTRRFSVEAVSALCKLLLRTPWRAQALLEFLPGEQEASIQS

pLDDT: mean 83.32, std 15.8, range [36.22, 97.06]

Radius of gyration: 21.22 Å; Cα contacts (8 Å, |Δi|>4): 119; chains: 1; bounding box: 43×39×79 Å

Foldseek 3Di:
DPPPPCVLVVVLVVLVVVLVVCQQVVVLVSNLVSLVSNLVDDDPSLVVVLVVLLCLQVPLVVGDDDPVDDSLNSSVVSVVSSCVSCVVVVHHDDPVSVLVSLLVVLLVVCVVQAPPVLSVLLVVQLVVVVCVVDPPPPPPDPPPPDRDPRNVVSLVVCCVPPVPSSVVSVVSGDDPPPPPDDD

Solvent-accessible surface area (backbone atoms only — not comparable to full-atom values): 10801 Å² total; per-residue (Å²): 134,79,66,89,92,45,60,68,62,54,50,47,53,51,46,50,53,50,29,53,49,22,58,75,72,39,40,57,70,63,27,56,67,40,48,75,62,51,64,75,46,73,64,75,65,35,51,54,53,51,51,51,42,49,47,48,43,76,43,23,87,79,50,64,60,55,100,87,42,53,41,45,60,48,16,46,52,36,47,56,51,44,48,55,58,28,54,77,71,75,47,77,77,56,66,65,63,51,52,51,45,54,50,52,36,51,52,60,69,40,56,84,82,44,55,68,70,41,53,48,52,54,49,54,53,37,51,54,56,63,56,68,76,50,96,79,74,71,92,74,66,96,66,78,82,73,73,52,73,66,39,49,50,46,50,55,52,33,42,74,75,40,44,68,60,37,51,60,50,51,75,65,42,86,69,87,73,70,83,76,79,84,126

Secondary structure (DSSP, 8-state):
-PPTT-HHHHHHHHHHHHHHHHHHHT-HHHHHHHHHHHTT--SHHHHHHHHHHHHHHH-GGGS---TT--HHHHHHHHHHHHHHHHHHTT----HHHHHHHHHHHHHHHHTTTS-HHHHHHHHHHHHHHHHTT-TTS--------PPPHHHHHHHHHHHHH-HHHHHHHHHHS----------